Protein AF-A0A8J8T1M3-F1 (afdb_monomer_lite)

InterPro domains:
  IPR029052 Metallo-dependent phosphatase-like [SSF56300] (9-110)
  IPR038607 PhoD-like superfamily [G3DSA:3.60.21.70] (4-211)

Organism: Halteria grandinella (NCBI:txid5974)

Foldseek 3Di:
DQFDQDPVVREGQDPVNLVVVLVVCVVPLPPLAAEAEDAAAEQFDFPPDPRYDAPVHSQSVQVSQVVSLDFHYEYEYEPQQWWFKWWAPQCLRHLLFIYIYTYDYNAPHFPCVVDPPSQVVVLLRGFPNTGDDRIGRANWDKDWDWDQDPVRKIKTWIFIAHPVRHTPDIDIDIRVRRGGDPVSNNPCNVVSSCCRNPCSVVSSVVSLVCCVVVPPDVVNVVCVVVVVVCVPVVVVVVVVVVVVVVVVVVVVVD

pLDDT: mean 84.47, std 12.05, range [47.5, 98.69]

Structure (mmCIF, N/CA/C/O backbone):
data_AF-A0A8J8T1M3-F1
#
_entry.id   AF-A0A8J8T1M3-F1
#
loop_
_atom_site.group_PDB
_atom_site.id
_atom_site.type_symbol
_atom_site.label_atom_id
_atom_site.label_alt_id
_atom_site.label_comp_id
_atom_site.label_asym_id
_atom_site.label_entity_id
_atom_site.label_seq_id
_atom_site.pdbx_PDB_ins_code
_atom_site.Cartn_x
_atom_site.Cartn_y
_atom_site.Cartn_z
_atom_site.occupancy
_atom_site.B_iso_or_equiv
_atom_site.auth_seq_id
_atom_site.auth_comp_id
_atom_site.auth_asym_id
_atom_site.auth_atom_id
_atom_site.pdbx_PDB_model_num
ATOM 1 N N . MET A 1 1 ? -9.460 -6.567 -4.177 1.00 68.75 1 MET A N 1
ATOM 2 C CA . MET A 1 1 ? -10.222 -5.715 -5.104 1.00 68.75 1 MET A CA 1
ATOM 3 C C . MET A 1 1 ? -9.855 -6.173 -6.495 1.00 68.75 1 MET A C 1
ATOM 5 O O . MET A 1 1 ? -8.706 -6.023 -6.890 1.00 68.75 1 MET A O 1
ATOM 9 N N . ARG A 1 2 ? -10.784 -6.865 -7.164 1.00 58.72 2 ARG A N 1
ATOM 10 C CA . ARG A 1 2 ? -10.604 -7.320 -8.544 1.00 58.72 2 ARG A CA 1
ATOM 11 C C . ARG A 1 2 ? -11.225 -6.269 -9.446 1.00 58.72 2 ARG A C 1
ATOM 13 O O . ARG A 1 2 ? -12.380 -5.905 -9.272 1.00 58.72 2 ARG A O 1
ATOM 20 N N . PHE A 1 3 ? -10.393 -5.743 -10.310 1.00 63.41 3 PHE A N 1
ATOM 21 C CA . PHE A 1 3 ? -10.578 -4.499 -11.022 1.00 63.41 3 PHE A CA 1
ATOM 22 C C . PHE A 1 3 ? -11.470 -4.665 -12.249 1.00 63.41 3 PHE A C 1
ATOM 24 O O . PHE A 1 3 ? -11.158 -5.485 -13.113 1.00 63.41 3 PHE A O 1
ATOM 31 N N . ASN A 1 4 ? -12.540 -3.883 -12.351 1.00 69.88 4 ASN A N 1
ATOM 32 C CA . ASN A 1 4 ? -13.190 -3.652 -13.634 1.00 69.88 4 ASN A CA 1
ATOM 33 C C . ASN A 1 4 ? -12.580 -2.380 -14.227 1.00 69.88 4 ASN A C 1
ATOM 35 O O . ASN A 1 4 ? -12.738 -1.299 -13.659 1.00 69.88 4 ASN A O 1
ATOM 39 N N . PHE A 1 5 ? -11.808 -2.521 -15.308 1.00 76.38 5 PHE A N 1
ATOM 40 C CA . PHE A 1 5 ? -11.199 -1.363 -15.948 1.00 76.38 5 PHE A CA 1
ATOM 41 C C . PHE A 1 5 ? -12.210 -0.686 -16.851 1.00 76.38 5 PHE A C 1
ATOM 43 O O . PHE A 1 5 ? -12.502 -1.187 -17.940 1.00 76.38 5 PHE A O 1
ATOM 50 N N . ASP A 1 6 ? -12.677 0.485 -16.455 1.00 77.50 6 ASP A N 1
ATOM 51 C CA . ASP A 1 6 ? -13.364 1.342 -17.403 1.00 77.50 6 ASP A CA 1
ATOM 52 C C . ASP A 1 6 ? -12.315 2.080 -18.237 1.00 77.50 6 ASP A C 1
ATOM 54 O O . ASP A 1 6 ? -11.575 2.922 -17.725 1.00 77.50 6 ASP A O 1
ATOM 58 N N . ARG A 1 7 ? -12.244 1.762 -19.530 1.00 76.19 7 ARG A N 1
ATOM 59 C CA . ARG A 1 7 ? -11.303 2.395 -20.462 1.00 76.19 7 ARG A CA 1
ATOM 60 C C . ARG A 1 7 ? -11.660 3.846 -20.770 1.00 76.19 7 ARG A C 1
ATOM 62 O O . ARG A 1 7 ? -10.750 4.625 -21.041 1.00 76.19 7 ARG A O 1
ATOM 69 N N . GLU A 1 8 ? -12.940 4.208 -20.732 1.00 78.50 8 GLU A N 1
ATOM 70 C CA . GLU A 1 8 ? -13.407 5.557 -21.063 1.00 78.50 8 GLU A CA 1
ATOM 71 C C . GLU A 1 8 ? -13.092 6.516 -19.924 1.00 78.50 8 GLU A C 1
ATOM 73 O O . GLU A 1 8 ? -12.465 7.559 -20.118 1.00 78.50 8 GLU A O 1
ATOM 78 N N . THR A 1 9 ? -13.458 6.131 -18.702 1.00 73.69 9 THR A N 1
ATOM 79 C CA . THR A 1 9 ? -13.191 6.961 -17.527 1.00 73.69 9 THR A CA 1
ATOM 80 C C . THR A 1 9 ? -11.814 6.702 -16.929 1.00 73.69 9 THR A C 1
ATOM 82 O O . THR A 1 9 ? -11.391 7.461 -16.054 1.00 73.69 9 THR A O 1
ATOM 85 N N . ASN A 1 10 ? -11.081 5.671 -17.379 1.00 72.50 10 ASN A N 1
ATOM 86 C CA . ASN A 1 10 ? -9.821 5.176 -16.805 1.00 72.50 10 ASN A CA 1
ATOM 87 C C . ASN A 1 10 ? -9.968 4.918 -15.285 1.00 72.50 10 ASN A C 1
ATOM 89 O O . ASN A 1 10 ? -9.052 5.209 -14.501 1.00 72.50 10 ASN A O 1
ATOM 93 N N . THR A 1 11 ? -11.165 4.496 -14.850 1.00 77.69 11 THR A N 1
ATOM 94 C CA . THR A 1 11 ? -11.454 4.158 -13.451 1.00 77.69 11 THR A CA 1
ATOM 95 C C . THR A 1 11 ? -11.148 2.696 -13.171 1.00 77.69 11 THR A C 1
ATOM 97 O O . THR A 1 11 ? -11.254 1.820 -14.025 1.00 77.69 11 THR A O 1
ATOM 100 N N . ARG A 1 12 ? -10.704 2.478 -11.943 1.00 78.50 12 ARG A N 1
ATOM 101 C CA . ARG A 1 12 ? -10.201 1.221 -11.386 1.00 78.50 12 ARG A CA 1
ATOM 102 C C . ARG A 1 12 ? -11.108 0.691 -10.275 1.00 78.50 12 ARG A C 1
ATOM 104 O O . ARG A 1 12 ? -11.017 -0.472 -9.900 1.00 78.50 12 ARG A O 1
ATOM 111 N N . LEU A 1 13 ? -11.930 1.590 -9.735 1.00 84.56 13 LEU A N 1
ATOM 112 C CA . LEU A 1 13 ? -12.977 1.359 -8.755 1.00 84.56 13 LEU A CA 1
ATOM 113 C C . LEU A 1 13 ? -14.232 2.021 -9.327 1.00 84.56 13 LEU A C 1
ATOM 115 O O . LEU A 1 13 ? -14.397 3.238 -9.222 1.00 84.56 13 LEU A O 1
ATOM 119 N N . ASP A 1 14 ? -15.062 1.243 -10.014 1.00 85.62 14 ASP A N 1
ATOM 120 C CA . ASP A 1 14 ? -16.348 1.731 -10.508 1.00 85.62 14 ASP A CA 1
ATOM 121 C C . ASP A 1 14 ? -17.350 1.937 -9.356 1.00 85.62 14 ASP A C 1
ATOM 123 O O . ASP A 1 14 ? -17.084 1.622 -8.189 1.00 85.62 14 ASP A O 1
ATOM 127 N N . ALA A 1 15 ? -18.502 2.531 -9.673 1.00 88.19 15 ALA A N 1
ATOM 128 C CA . ALA A 1 15 ? -19.515 2.857 -8.674 1.00 88.19 15 ALA A CA 1
ATOM 129 C C . ALA A 1 15 ? -20.048 1.610 -7.945 1.00 88.19 15 ALA A C 1
ATOM 131 O O . ALA A 1 15 ? -20.267 1.659 -6.734 1.00 88.19 15 ALA A O 1
ATOM 132 N N . ASP A 1 16 ? -20.197 0.487 -8.651 1.00 89.50 16 ASP A N 1
ATOM 133 C CA . ASP A 1 16 ? -20.708 -0.761 -8.080 1.00 89.50 16 ASP A CA 1
ATOM 134 C C . ASP A 1 16 ? -19.698 -1.392 -7.120 1.00 89.50 16 ASP A C 1
ATOM 136 O O . ASP A 1 16 ? -20.054 -1.798 -6.007 1.00 89.50 16 ASP A O 1
ATOM 140 N N . GLN A 1 17 ? -18.419 -1.418 -7.499 1.00 89.06 17 GLN A N 1
ATOM 141 C CA . GLN A 1 17 ? -17.343 -1.894 -6.642 1.00 89.06 17 GLN A CA 1
ATOM 142 C C . GLN A 1 17 ? -17.167 -1.002 -5.412 1.00 89.06 17 GLN A C 1
ATOM 144 O O . GLN A 1 17 ? -16.964 -1.525 -4.312 1.00 89.06 17 GLN A O 1
ATOM 149 N N . LEU A 1 18 ? -17.281 0.320 -5.563 1.00 90.88 18 LEU A N 1
ATOM 150 C CA . LEU A 1 18 ? -17.255 1.251 -4.433 1.00 90.88 18 LEU A CA 1
ATOM 151 C C . LEU A 1 18 ? -18.435 1.024 -3.490 1.00 90.88 18 LEU A C 1
ATOM 153 O O . LEU A 1 18 ? -18.227 0.919 -2.282 1.00 90.88 18 LEU A O 1
ATOM 157 N N . ALA A 1 19 ? -19.650 0.879 -4.017 1.00 93.19 19 ALA A N 1
ATOM 158 C CA . ALA A 1 19 ? -20.841 0.621 -3.212 1.00 93.19 19 ALA A CA 1
ATOM 159 C C . ALA A 1 19 ? -20.768 -0.737 -2.493 1.00 93.19 19 ALA A C 1
ATOM 161 O O . ALA A 1 19 ? -21.202 -0.872 -1.345 1.00 93.19 19 ALA A O 1
ATOM 162 N N . TRP A 1 20 ? -20.206 -1.760 -3.140 1.00 93.81 20 TRP A N 1
ATOM 163 C CA . TRP A 1 20 ? -19.928 -3.046 -2.504 1.00 93.81 20 TRP A CA 1
ATOM 164 C C . TRP A 1 20 ? -18.900 -2.901 -1.377 1.00 93.81 20 TRP A C 1
ATOM 166 O O . TRP A 1 20 ? -19.156 -3.356 -0.260 1.00 93.81 20 TRP A O 1
ATOM 176 N N . LEU A 1 21 ? -17.774 -2.231 -1.638 1.00 93.44 21 LEU A N 1
ATOM 177 C CA . LEU A 1 21 ? -16.715 -2.030 -0.651 1.00 93.44 21 LEU A CA 1
ATOM 178 C C . LEU A 1 21 ? -17.232 -1.245 0.559 1.00 93.44 21 LEU A C 1
ATOM 180 O O . LEU A 1 21 ? -16.974 -1.626 1.698 1.00 93.44 21 LEU A O 1
ATOM 184 N N . GLU A 1 22 ? -18.027 -0.205 0.324 1.00 95.56 22 GLU A N 1
ATOM 185 C CA . GLU A 1 22 ? -18.688 0.581 1.363 1.00 95.56 22 GLU A CA 1
ATOM 186 C C . GLU A 1 22 ? -19.556 -0.298 2.270 1.00 95.56 22 GLU A C 1
ATOM 188 O O . GLU A 1 22 ? -19.409 -0.266 3.494 1.00 95.56 22 GLU A O 1
ATOM 193 N N . LYS A 1 23 ? -20.396 -1.166 1.692 1.00 96.06 23 LYS A N 1
ATOM 194 C CA . LYS A 1 23 ? -21.215 -2.120 2.461 1.00 96.06 23 LYS A CA 1
ATOM 195 C C . LYS A 1 23 ? -20.358 -3.065 3.303 1.00 96.06 23 LYS A C 1
ATOM 197 O O . LYS A 1 23 ? -20.720 -3.342 4.448 1.00 96.06 23 LYS A O 1
ATOM 202 N N . ILE A 1 24 ? -19.236 -3.558 2.773 1.00 94.69 24 ILE A N 1
ATOM 203 C CA . ILE A 1 24 ? -18.304 -4.409 3.528 1.00 94.69 24 ILE A CA 1
ATOM 204 C C . ILE A 1 24 ? -17.676 -3.630 4.688 1.00 94.69 24 ILE A C 1
ATOM 206 O O . ILE A 1 24 ? -17.638 -4.140 5.808 1.00 94.69 24 ILE A O 1
ATOM 210 N N . LEU A 1 25 ? -17.240 -2.389 4.466 1.00 94.19 25 LEU A N 1
ATOM 211 C CA . LEU A 1 25 ? -16.644 -1.556 5.513 1.00 94.19 25 LEU A CA 1
ATOM 212 C C . LEU A 1 25 ? -17.646 -1.214 6.624 1.00 94.19 25 LEU A C 1
ATOM 214 O O . LEU A 1 25 ? -17.260 -1.247 7.795 1.00 94.19 25 LEU A O 1
ATOM 218 N N . ILE A 1 26 ? -18.913 -0.949 6.286 1.00 94.94 26 ILE A N 1
ATOM 219 C CA . ILE A 1 26 ? -19.996 -0.713 7.258 1.00 94.94 26 ILE A CA 1
ATOM 220 C C . ILE A 1 26 ? -20.276 -1.970 8.086 1.00 94.94 26 ILE A C 1
ATOM 222 O O . ILE A 1 26 ? -20.382 -1.895 9.305 1.00 94.94 26 ILE A O 1
ATOM 226 N N . ARG A 1 27 ? -20.385 -3.140 7.446 1.00 95.44 27 ARG A N 1
ATOM 227 C CA . ARG A 1 27 ? -20.669 -4.403 8.153 1.00 95.44 27 ARG A CA 1
ATOM 228 C C . ARG A 1 27 ? -19.546 -4.819 9.103 1.00 95.44 27 ARG A C 1
ATOM 230 O O . ARG A 1 27 ? -19.800 -5.538 10.058 1.00 95.44 27 ARG A O 1
ATOM 237 N N . ASN A 1 28 ? -18.326 -4.354 8.843 1.00 93.56 28 ASN A N 1
ATOM 238 C CA . ASN A 1 28 ? -17.125 -4.691 9.602 1.00 93.56 28 ASN A CA 1
ATOM 239 C C . ASN A 1 28 ? -16.533 -3.451 10.295 1.00 93.56 28 ASN A C 1
ATOM 241 O O . ASN A 1 28 ? -15.318 -3.246 10.298 1.00 93.56 28 ASN A O 1
ATOM 245 N N . THR A 1 29 ? -17.372 -2.564 10.843 1.00 89.50 29 THR A N 1
ATOM 246 C CA . THR A 1 29 ? -16.937 -1.362 11.587 1.00 89.50 29 THR A CA 1
ATOM 247 C C . THR A 1 29 ? -16.033 -1.681 12.771 1.00 89.50 29 THR A C 1
ATOM 249 O O . THR A 1 29 ? -15.123 -0.904 13.037 1.00 89.50 29 THR A O 1
ATOM 252 N N . HIS A 1 30 ? -16.246 -2.822 13.427 1.00 88.38 30 HIS A N 1
ATOM 253 C CA . HIS A 1 30 ? -15.538 -3.233 14.645 1.00 88.38 30 HIS A CA 1
ATOM 254 C C . HIS A 1 30 ? -14.377 -4.209 14.407 1.00 88.38 30 HIS A C 1
ATOM 256 O O . HIS A 1 30 ? -13.873 -4.793 15.361 1.00 88.38 30 HIS A O 1
ATOM 262 N N . ALA A 1 31 ? -13.953 -4.414 13.156 1.00 92.06 31 ALA A N 1
ATOM 263 C CA . ALA A 1 31 ? -12.807 -5.270 12.869 1.00 92.06 31 ALA A CA 1
ATOM 264 C C . ALA A 1 31 ? -11.534 -4.707 13.523 1.00 92.06 31 ALA A C 1
ATOM 266 O O . ALA A 1 31 ? -11.208 -3.534 13.333 1.00 92.06 31 ALA A O 1
ATOM 267 N N . ASN A 1 32 ? -10.796 -5.542 14.263 1.00 92.88 32 ASN A N 1
ATOM 268 C CA . ASN A 1 32 ? -9.552 -5.115 14.905 1.00 92.88 32 ASN A CA 1
ATOM 269 C C . ASN A 1 32 ? -8.457 -4.775 13.882 1.00 92.88 32 ASN A C 1
ATOM 271 O O . ASN A 1 32 ? -7.640 -3.894 14.136 1.00 92.88 32 ASN A O 1
ATOM 275 N N . VAL A 1 33 ? -8.461 -5.441 12.725 1.00 94.50 33 VAL A N 1
ATOM 276 C CA . VAL A 1 33 ? -7.569 -5.195 11.583 1.00 94.50 33 VAL A CA 1
ATOM 277 C C . VAL A 1 33 ? -8.385 -5.310 10.302 1.00 94.50 33 VAL A C 1
ATOM 279 O O . VAL A 1 33 ? -9.263 -6.165 10.192 1.00 94.50 33 VAL A O 1
ATOM 282 N N . THR A 1 34 ? -8.104 -4.453 9.322 1.00 95.50 34 THR A N 1
ATOM 283 C CA . THR A 1 34 ? -8.699 -4.538 7.982 1.00 95.50 34 THR A CA 1
ATOM 284 C C . THR A 1 34 ? -7.601 -4.799 6.957 1.00 95.50 34 THR A C 1
ATOM 286 O O . THR A 1 34 ? -6.787 -3.920 6.679 1.00 95.50 34 THR A O 1
ATOM 289 N N . LEU A 1 35 ? -7.597 -5.997 6.371 1.00 96.56 35 LEU A N 1
ATOM 290 C CA . LEU A 1 35 ? -6.702 -6.345 5.267 1.00 96.56 35 LEU A CA 1
ATOM 291 C C . LEU A 1 35 ? -7.392 -6.060 3.933 1.00 96.56 35 LEU A C 1
ATOM 293 O O . LEU A 1 35 ? -8.475 -6.581 3.660 1.00 96.56 35 LEU A O 1
ATOM 297 N N . ILE A 1 36 ? -6.765 -5.246 3.090 1.00 95.44 36 ILE A N 1
ATOM 298 C CA . ILE A 1 36 ? -7.276 -4.910 1.761 1.00 95.44 36 ILE A CA 1
ATOM 299 C C . ILE A 1 36 ? -6.328 -5.486 0.718 1.00 95.44 36 ILE A C 1
ATOM 301 O O . ILE A 1 36 ? -5.303 -4.893 0.401 1.00 95.44 36 ILE A O 1
ATOM 305 N N . GLY A 1 37 ? -6.693 -6.632 0.147 1.00 95.69 37 GLY A N 1
ATOM 306 C CA . GLY A 1 37 ? -5.997 -7.163 -1.023 1.00 95.69 37 GLY A CA 1
ATOM 307 C C . GLY A 1 37 ? -6.318 -6.346 -2.275 1.00 95.69 37 GLY A C 1
ATOM 308 O O . GLY A 1 37 ? -7.490 -6.088 -2.562 1.00 95.69 37 GLY A O 1
ATOM 309 N N . SER A 1 38 ? -5.308 -5.982 -3.050 1.00 93.00 38 SER A N 1
ATOM 310 C CA . SER A 1 38 ? -5.376 -5.326 -4.356 1.00 93.00 38 SER A CA 1
ATOM 311 C C . SER A 1 38 ? -4.543 -6.133 -5.349 1.00 93.00 38 SER A C 1
ATOM 313 O O . SER A 1 38 ? -3.516 -6.683 -4.973 1.00 93.00 38 SER A O 1
ATOM 315 N N . SER A 1 39 ? -4.976 -6.255 -6.604 1.00 90.56 39 SER A N 1
ATOM 316 C CA . SER A 1 39 ? -4.154 -6.951 -7.604 1.00 90.56 39 SER A CA 1
ATOM 317 C C . SER A 1 39 ? -2.897 -6.153 -7.937 1.00 90.56 39 SER A C 1
ATOM 319 O O . SER A 1 39 ? -1.830 -6.733 -8.020 1.00 90.56 39 SER A O 1
ATOM 321 N N . ILE A 1 40 ? -3.028 -4.830 -8.044 1.00 90.69 40 ILE A N 1
ATOM 322 C CA . ILE A 1 40 ? -1.952 -3.888 -8.371 1.00 90.69 40 ILE A CA 1
ATOM 323 C C . ILE A 1 40 ? -1.633 -2.983 -7.176 1.00 90.69 40 ILE A C 1
ATOM 325 O O . ILE A 1 40 ? -2.411 -2.925 -6.214 1.00 90.69 40 ILE A O 1
ATOM 329 N N . GLN A 1 41 ? -0.535 -2.237 -7.247 1.00 93.12 41 GLN A N 1
ATOM 330 C CA . GLN A 1 41 ? -0.099 -1.375 -6.147 1.00 93.12 41 GLN A CA 1
ATOM 331 C C . GLN A 1 41 ? -1.040 -0.178 -5.924 1.00 93.12 41 GLN A C 1
ATOM 333 O O . GLN A 1 41 ? -1.699 0.284 -6.860 1.00 93.12 41 GLN A O 1
ATOM 338 N N . VAL A 1 42 ? -1.146 0.328 -4.689 1.00 91.81 42 VAL A N 1
ATOM 339 C CA . VAL A 1 42 ? -2.106 1.400 -4.334 1.00 91.81 42 VAL A CA 1
ATOM 340 C C . VAL A 1 42 ? -1.419 2.699 -3.908 1.00 91.81 42 VAL A C 1
ATOM 342 O O . VAL A 1 42 ? -1.811 3.785 -4.340 1.00 91.81 42 VAL A O 1
ATOM 345 N N . ILE A 1 43 ? -0.429 2.607 -3.027 1.00 91.06 43 ILE A N 1
ATOM 346 C CA . ILE A 1 43 ? 0.305 3.727 -2.438 1.00 91.06 43 ILE A CA 1
ATOM 347 C C . ILE A 1 43 ? 1.303 4.353 -3.420 1.00 91.06 43 ILE A C 1
ATOM 349 O O . ILE A 1 43 ? 1.217 5.577 -3.606 1.00 91.06 43 ILE A O 1
ATOM 353 N N . PRO A 1 44 ? 2.251 3.597 -4.016 1.00 88.62 44 PRO A N 1
ATOM 354 C CA . PRO A 1 44 ? 3.354 4.205 -4.748 1.00 88.62 44 PRO A CA 1
ATOM 355 C C . PRO A 1 44 ? 2.877 4.949 -5.997 1.00 88.62 44 PRO A C 1
ATOM 357 O O . PRO A 1 44 ? 2.047 4.465 -6.767 1.00 88.62 44 PRO A O 1
ATOM 360 N N . ASP A 1 45 ? 3.433 6.143 -6.202 1.00 83.00 45 ASP A N 1
ATOM 361 C CA . ASP A 1 45 ? 3.262 6.912 -7.432 1.00 83.00 45 ASP A CA 1
ATOM 362 C C . ASP A 1 45 ? 4.439 6.705 -8.369 1.00 83.00 45 ASP A C 1
ATOM 364 O O . ASP A 1 45 ? 5.535 7.208 -8.111 1.00 83.00 45 ASP A O 1
ATOM 368 N N . TYR A 1 46 ? 4.175 6.056 -9.497 1.00 76.75 46 TYR A N 1
ATOM 369 C CA . TYR A 1 46 ? 5.122 5.945 -10.596 1.00 76.75 46 TYR A CA 1
ATOM 370 C C . TYR A 1 46 ? 4.728 6.865 -11.743 1.00 76.75 46 TYR A C 1
ATOM 372 O O . TYR A 1 46 ? 3.547 7.072 -12.018 1.00 76.75 46 TYR A O 1
ATOM 380 N N . TYR A 1 47 ? 5.728 7.382 -12.452 1.00 63.03 47 TYR A N 1
ATOM 381 C CA . TYR A 1 47 ? 5.500 8.180 -13.656 1.00 63.03 47 TYR A CA 1
ATOM 382 C C . TYR A 1 47 ? 5.217 7.316 -14.902 1.00 63.03 47 TYR A C 1
ATOM 384 O O . TYR A 1 47 ? 4.565 7.788 -15.830 1.00 63.03 47 TYR A O 1
ATOM 392 N N . ARG A 1 48 ? 5.700 6.062 -14.948 1.00 64.44 48 ARG A N 1
ATOM 393 C CA . ARG A 1 48 ? 5.627 5.193 -16.148 1.00 64.44 48 ARG A CA 1
ATOM 394 C C . ARG A 1 48 ? 5.141 3.759 -15.924 1.00 64.44 48 ARG A C 1
ATOM 396 O O . ARG A 1 48 ? 4.938 3.056 -16.905 1.00 64.44 48 ARG A O 1
ATOM 403 N N . VAL A 1 49 ? 4.953 3.336 -14.677 1.00 66.69 49 VAL A N 1
ATOM 404 C CA . VAL A 1 49 ? 4.508 1.972 -14.345 1.00 66.69 49 VAL A CA 1
ATOM 405 C C . VAL A 1 49 ? 2.981 1.961 -14.314 1.00 66.69 49 VAL A C 1
ATOM 407 O O . VAL A 1 49 ? 2.366 2.837 -13.699 1.00 66.69 49 VAL A O 1
ATOM 410 N N . SER A 1 50 ? 2.366 1.027 -15.034 1.00 64.12 50 SER A N 1
ATOM 411 C CA . SER A 1 50 ? 0.915 0.992 -15.256 1.00 64.12 50 SER A CA 1
ATOM 412 C C . SER A 1 50 ? 0.172 0.198 -14.174 1.00 64.12 50 SER A C 1
ATOM 414 O O . SER A 1 50 ? -1.029 0.391 -13.956 1.00 64.12 50 SER A O 1
ATOM 416 N N . GLU A 1 51 ? 0.926 -0.604 -13.429 1.00 84.44 51 GLU A N 1
ATOM 417 C CA . GLU A 1 51 ? 0.550 -1.570 -12.400 1.00 84.44 51 GLU A CA 1
ATOM 418 C C . GLU A 1 51 ? 0.405 -0.893 -11.018 1.00 84.44 51 GLU A C 1
ATOM 420 O O . GLU A 1 51 ? 0.721 -1.451 -9.968 1.00 84.44 51 GLU A O 1
ATOM 425 N N . THR A 1 52 ? -0.097 0.348 -11.010 1.00 87.56 52 THR A N 1
ATOM 426 C CA . THR A 1 52 ? -0.425 1.111 -9.796 1.00 87.56 52 THR A CA 1
ATOM 427 C C . THR A 1 52 ? -1.739 1.885 -9.942 1.00 87.56 52 THR A C 1
ATOM 429 O O . THR A 1 52 ? -2.203 2.213 -11.043 1.00 87.56 52 THR A O 1
ATOM 432 N N . PHE A 1 53 ? -2.372 2.211 -8.818 1.00 87.56 53 PHE A N 1
ATOM 433 C CA . PHE A 1 53 ? -3.544 3.073 -8.781 1.00 87.56 53 PHE A CA 1
ATOM 434 C C . PHE A 1 53 ? -3.168 4.507 -9.156 1.00 87.56 53 PHE A C 1
ATOM 436 O O . PHE A 1 53 ? -2.467 5.211 -8.432 1.00 87.56 53 PHE A O 1
ATOM 443 N N . ALA A 1 54 ? -3.770 5.004 -10.238 1.00 85.19 54 ALA A N 1
ATOM 444 C CA . ALA A 1 54 ? -3.771 6.438 -10.503 1.00 85.19 54 ALA A CA 1
ATOM 445 C C . ALA A 1 54 ? -4.430 7.211 -9.343 1.00 85.19 54 ALA A C 1
ATOM 447 O O . ALA A 1 54 ? -5.382 6.721 -8.725 1.00 85.19 54 ALA A O 1
ATOM 448 N N . TYR A 1 55 ? -3.985 8.452 -9.116 1.00 85.44 55 TYR A N 1
ATOM 449 C CA . TYR A 1 55 ? -4.419 9.314 -8.008 1.00 85.44 55 TYR A CA 1
ATOM 450 C C . TYR A 1 55 ? -5.928 9.325 -7.741 1.00 85.44 55 TYR A C 1
ATOM 452 O O . TYR A 1 55 ? -6.357 9.109 -6.609 1.00 85.44 55 TYR A O 1
ATOM 460 N N . LYS A 1 56 ? -6.740 9.510 -8.785 1.00 86.25 56 LYS A N 1
ATOM 461 C CA . LYS A 1 56 ? -8.204 9.540 -8.659 1.00 86.25 56 LYS A CA 1
ATOM 462 C C . LYS A 1 56 ? -8.780 8.266 -8.026 1.00 86.25 56 LYS A C 1
ATOM 464 O O . LYS A 1 56 ? -9.709 8.352 -7.240 1.00 86.25 56 LYS A O 1
ATOM 469 N N . ASN A 1 57 ? -8.200 7.101 -8.315 1.00 87.56 57 ASN A N 1
ATOM 470 C CA . ASN A 1 57 ? -8.708 5.815 -7.843 1.00 87.56 57 ASN A CA 1
ATOM 471 C C . ASN A 1 57 ? -8.319 5.556 -6.393 1.00 87.56 57 ASN A C 1
ATOM 473 O O . ASN A 1 57 ? -9.161 5.161 -5.591 1.00 87.56 57 ASN A O 1
ATOM 477 N N . LYS A 1 58 ? -7.059 5.828 -6.031 1.00 88.75 58 LYS A N 1
ATOM 478 C CA . LYS A 1 58 ? -6.640 5.720 -4.629 1.00 88.75 58 LYS A CA 1
ATOM 479 C C . LYS A 1 58 ? -7.380 6.715 -3.748 1.00 88.75 58 LYS A C 1
ATOM 481 O O . LYS A 1 58 ? -7.784 6.350 -2.654 1.00 88.75 58 LYS A O 1
ATOM 486 N N . ARG A 1 59 ? -7.662 7.920 -4.256 1.00 89.25 59 ARG A N 1
ATOM 487 C CA . ARG A 1 59 ? -8.483 8.905 -3.550 1.00 89.25 59 ARG A CA 1
ATOM 488 C C . ARG A 1 59 ? -9.877 8.370 -3.216 1.00 89.25 59 ARG A C 1
ATOM 490 O O . ARG A 1 59 ? -10.289 8.523 -2.079 1.00 89.25 59 ARG A O 1
ATOM 497 N N . LEU A 1 60 ? -10.558 7.683 -4.138 1.00 91.19 60 LEU A N 1
ATOM 498 C CA . LEU A 1 60 ? -11.870 7.077 -3.854 1.00 91.19 60 LEU A CA 1
ATOM 499 C C . LEU A 1 60 ? -11.804 6.057 -2.707 1.00 91.19 60 LEU A C 1
ATOM 501 O O . LEU A 1 60 ? -12.625 6.100 -1.792 1.00 91.19 60 LEU A O 1
ATOM 505 N N . LEU A 1 61 ? -10.804 5.169 -2.726 1.00 92.19 61 LEU A N 1
ATOM 506 C CA . LEU A 1 61 ? -10.576 4.211 -1.640 1.00 92.19 61 LEU A CA 1
ATOM 507 C C . LEU A 1 61 ? -10.304 4.930 -0.314 1.00 92.19 61 LEU A C 1
ATOM 509 O O . LEU A 1 61 ? -10.881 4.600 0.717 1.00 92.19 61 LEU A O 1
ATOM 513 N N . PHE A 1 62 ? -9.421 5.917 -0.340 1.00 92.00 62 PHE A N 1
ATOM 514 C CA . PHE A 1 62 ? -8.973 6.650 0.835 1.00 92.00 62 PHE A CA 1
ATOM 515 C C . PHE A 1 62 ? -10.077 7.502 1.454 1.00 92.00 62 PHE A C 1
ATOM 517 O O . PHE A 1 62 ? -10.256 7.470 2.669 1.00 92.00 62 PHE A O 1
ATOM 524 N N . ASP A 1 63 ? -10.869 8.188 0.634 1.00 92.56 63 ASP A N 1
ATOM 525 C CA . ASP A 1 63 ? -12.040 8.945 1.071 1.00 92.56 63 ASP A CA 1
ATOM 526 C C . ASP A 1 63 ? -13.061 8.017 1.740 1.00 92.56 63 ASP A C 1
ATOM 528 O O . ASP A 1 63 ? -13.631 8.370 2.773 1.00 92.56 63 ASP A O 1
ATOM 532 N N . LEU A 1 64 ? -13.230 6.793 1.231 1.00 93.94 64 LEU A N 1
ATOM 533 C CA . LEU A 1 64 ? -14.089 5.790 1.851 1.00 93.94 64 LEU A CA 1
ATOM 534 C C . LEU A 1 64 ? -13.545 5.322 3.213 1.00 93.94 64 LEU A C 1
ATOM 536 O O . LEU A 1 64 ? -14.289 5.272 4.194 1.00 93.94 64 LEU A O 1
ATOM 540 N N . LEU A 1 65 ? -12.243 5.035 3.314 1.00 94.12 65 LEU A N 1
ATOM 541 C CA . LEU A 1 65 ? -11.600 4.688 4.589 1.00 94.12 65 LEU A CA 1
ATOM 542 C C . LEU A 1 65 ? -11.708 5.828 5.614 1.00 94.12 65 LEU A C 1
ATOM 544 O O . LEU A 1 65 ? -11.980 5.572 6.790 1.00 94.12 65 LEU A O 1
ATOM 548 N N . ASN A 1 66 ? -11.561 7.077 5.166 1.00 93.31 66 ASN A N 1
ATOM 549 C CA . ASN A 1 66 ? -11.709 8.280 5.985 1.00 93.31 66 ASN A CA 1
ATOM 550 C C . ASN A 1 66 ? -13.155 8.470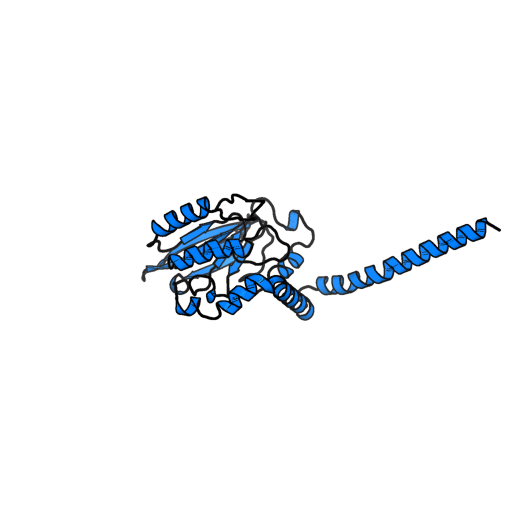 6.456 1.00 93.31 66 ASN A C 1
ATOM 552 O O . ASN A 1 66 ? -13.385 8.704 7.643 1.00 93.31 66 ASN A O 1
ATOM 556 N N . LYS A 1 67 ? -14.134 8.314 5.556 1.00 94.06 67 LYS A N 1
ATOM 557 C CA . LYS A 1 67 ? -15.573 8.417 5.852 1.00 94.06 67 LYS A CA 1
ATOM 558 C C . LYS A 1 67 ? -15.987 7.473 6.979 1.00 94.06 67 LYS A C 1
ATOM 560 O O . LYS A 1 67 ? -16.744 7.866 7.862 1.00 94.06 67 LYS A O 1
ATOM 565 N N . TYR A 1 68 ? -15.452 6.254 6.971 1.00 93.81 68 TYR A N 1
ATOM 566 C CA . TYR A 1 68 ? -15.729 5.234 7.986 1.00 93.81 68 TYR A CA 1
ATOM 567 C C . TYR A 1 68 ? -14.683 5.163 9.100 1.00 93.81 68 TYR A C 1
ATOM 569 O O . TYR A 1 68 ? -14.683 4.197 9.863 1.00 93.81 68 TYR A O 1
ATOM 577 N N . LYS A 1 69 ? -13.809 6.175 9.200 1.00 93.88 69 LYS A N 1
ATOM 578 C CA . LYS A 1 69 ? -12.797 6.340 10.252 1.00 93.88 69 LYS A CA 1
ATOM 579 C C . LYS A 1 69 ? -11.991 5.064 10.525 1.00 93.88 69 LYS A C 1
ATOM 581 O O . LYS A 1 69 ? -11.785 4.676 11.673 1.00 93.88 69 LYS A O 1
ATOM 586 N N . LYS A 1 70 ? -11.574 4.369 9.464 1.00 93.75 70 LYS A N 1
ATOM 587 C CA . LYS A 1 70 ? -10.931 3.055 9.577 1.00 93.75 70 LYS A CA 1
ATOM 588 C C . LYS A 1 70 ? -9.518 3.161 10.154 1.00 93.75 70 LYS A C 1
ATOM 590 O O . LYS A 1 70 ? -8.630 3.751 9.538 1.00 93.75 70 LYS A O 1
ATOM 595 N N . SER A 1 71 ? -9.312 2.533 11.309 1.00 93.62 71 SER A N 1
ATOM 596 C CA . SER A 1 71 ? -7.995 2.231 11.883 1.00 93.62 71 SER A CA 1
ATOM 597 C C . SER A 1 71 ? -7.455 0.900 11.348 1.00 93.62 71 SER A C 1
ATOM 599 O O . SER A 1 71 ? -8.213 0.084 10.822 1.00 93.62 71 SER A O 1
ATOM 601 N N . ASN A 1 72 ? -6.161 0.651 11.552 1.00 94.12 72 ASN A N 1
ATOM 602 C CA . ASN A 1 72 ? -5.529 -0.666 11.396 1.00 94.12 72 ASN A CA 1
ATOM 603 C C . ASN A 1 72 ? -5.698 -1.273 9.996 1.00 94.12 72 ASN A C 1
ATOM 605 O O . ASN A 1 72 ? -5.936 -2.473 9.846 1.00 94.12 72 ASN A O 1
ATOM 609 N N . VAL A 1 73 ? -5.611 -0.429 8.966 1.00 95.25 73 VAL A N 1
ATOM 610 C CA . VAL A 1 73 ? -5.690 -0.866 7.572 1.00 95.25 73 VAL A CA 1
ATOM 611 C C . VAL A 1 73 ? -4.300 -1.253 7.071 1.00 95.25 73 VAL A C 1
ATOM 613 O O . VAL A 1 73 ? -3.373 -0.446 7.142 1.00 95.25 73 VAL A O 1
ATOM 616 N N . LEU A 1 74 ? -4.178 -2.459 6.517 1.00 96.38 74 LEU A N 1
ATOM 617 C CA . LEU A 1 74 ? -3.009 -2.919 5.768 1.00 96.38 74 LEU A CA 1
ATOM 618 C C . LEU A 1 74 ? -3.436 -3.262 4.339 1.00 96.38 74 LEU A C 1
ATOM 620 O O . LEU A 1 74 ? -4.382 -4.025 4.132 1.00 96.38 74 LEU A O 1
ATOM 624 N N . ILE A 1 75 ? -2.737 -2.706 3.354 1.00 96.75 75 ILE A N 1
ATOM 625 C CA . ILE A 1 75 ? -2.938 -3.050 1.945 1.00 96.75 75 ILE A CA 1
ATOM 626 C C . ILE A 1 75 ? -1.984 -4.186 1.575 1.00 96.75 75 ILE A C 1
ATOM 628 O O . ILE A 1 75 ? -0.814 -4.157 1.944 1.00 96.75 75 ILE A O 1
ATOM 632 N N . LEU A 1 76 ? -2.478 -5.174 0.836 1.00 97.94 76 LEU A N 1
ATOM 633 C CA . LEU A 1 76 ? -1.674 -6.239 0.236 1.00 97.94 76 LEU A CA 1
ATOM 634 C 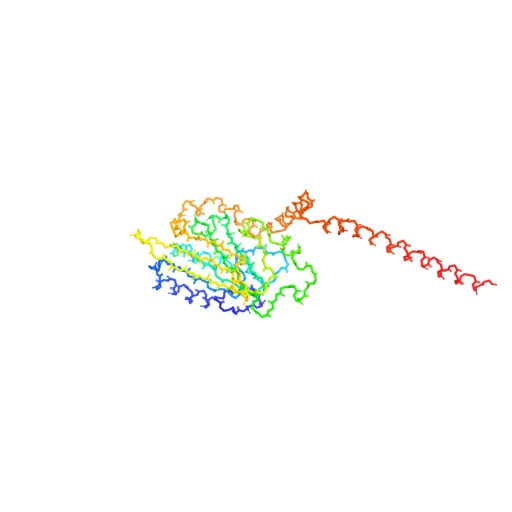C . LEU A 1 76 ? -1.759 -6.099 -1.283 1.00 97.94 76 LEU A C 1
ATOM 636 O O . LEU A 1 76 ? -2.864 -5.921 -1.799 1.00 97.94 76 LEU A O 1
ATOM 640 N N . SER A 1 77 ? -0.639 -6.165 -1.998 1.00 96.06 77 SER A N 1
ATOM 641 C CA . SER A 1 77 ? -0.621 -5.978 -3.457 1.00 96.06 77 SER A CA 1
ATOM 642 C C . SER A 1 77 ? 0.359 -6.889 -4.198 1.00 96.06 77 SER A C 1
ATOM 644 O O . SER A 1 77 ? 1.218 -7.527 -3.586 1.00 96.06 77 SER A O 1
ATOM 646 N N . GLY A 1 78 ? 0.215 -6.955 -5.526 1.00 93.69 78 GLY A N 1
ATOM 647 C CA . GLY A 1 78 ? 1.076 -7.735 -6.413 1.00 93.69 78 GLY A CA 1
ATOM 648 C C . GLY A 1 78 ? 1.185 -7.130 -7.819 1.00 93.69 78 GLY A C 1
ATOM 649 O O . GLY A 1 78 ? 1.264 -5.910 -7.945 1.00 93.69 78 GLY A O 1
ATOM 650 N N . ASP A 1 79 ? 1.211 -7.990 -8.846 1.00 92.25 79 ASP A N 1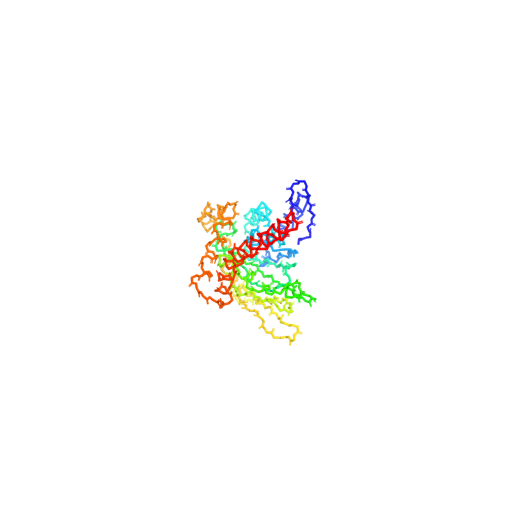
ATOM 651 C CA . ASP A 1 79 ? 1.287 -7.685 -10.297 1.00 92.25 79 ASP A CA 1
ATOM 652 C C . ASP A 1 79 ? 2.639 -7.150 -10.800 1.00 92.25 79 ASP A C 1
ATOM 654 O O . ASP A 1 79 ? 2.896 -7.107 -11.996 1.00 92.25 79 ASP A O 1
ATOM 658 N N . VAL A 1 80 ? 3.538 -6.791 -9.887 1.00 91.50 80 VAL A N 1
ATOM 659 C CA . VAL A 1 80 ? 4.796 -6.099 -10.214 1.00 91.50 80 VAL A CA 1
ATOM 660 C C . VAL A 1 80 ? 6.043 -6.981 -10.169 1.00 91.50 80 VAL A C 1
ATOM 662 O O . VAL A 1 80 ? 7.150 -6.516 -10.410 1.00 91.50 80 VAL A O 1
ATOM 665 N N . HIS A 1 81 ? 5.884 -8.270 -9.870 1.00 94.19 81 HIS A N 1
ATOM 666 C CA . HIS A 1 81 ? 6.961 -9.269 -9.954 1.00 94.19 81 HIS A CA 1
ATOM 667 C C . HIS A 1 81 ? 8.187 -8.996 -9.051 1.00 94.19 81 HIS A C 1
ATOM 669 O O . HIS A 1 81 ? 9.309 -9.420 -9.337 1.00 94.19 81 HIS A O 1
ATOM 675 N N . TYR A 1 82 ? 7.981 -8.302 -7.930 1.00 93.81 82 TYR A N 1
ATOM 676 C CA . TYR A 1 82 ? 8.967 -8.093 -6.867 1.00 93.81 82 TYR A CA 1
ATOM 677 C C . TYR A 1 82 ? 8.282 -8.004 -5.497 1.00 93.81 82 TYR A C 1
ATOM 679 O O . TYR A 1 82 ? 7.051 -8.021 -5.407 1.00 93.81 82 TYR A O 1
ATOM 687 N N . ALA A 1 83 ? 9.077 -7.939 -4.428 1.00 96.12 83 ALA A N 1
ATOM 688 C CA . ALA A 1 83 ? 8.604 -7.637 -3.079 1.00 96.12 83 ALA A CA 1
ATOM 689 C C . ALA A 1 83 ? 9.154 -6.299 -2.578 1.00 96.12 83 ALA A C 1
ATOM 691 O O . ALA A 1 83 ? 10.328 -5.983 -2.797 1.00 96.12 83 ALA A O 1
ATOM 692 N N . GLN A 1 84 ? 8.309 -5.524 -1.896 1.00 96.38 84 GLN A N 1
ATOM 693 C CA . GLN A 1 84 ? 8.697 -4.273 -1.243 1.00 96.38 84 GLN A CA 1
ATOM 694 C C . GLN A 1 84 ? 7.645 -3.836 -0.210 1.00 96.38 84 GLN A C 1
ATOM 696 O O . GLN A 1 84 ? 6.448 -4.095 -0.372 1.00 96.38 84 GLN A O 1
ATOM 701 N N . PHE A 1 85 ? 8.087 -3.137 0.838 1.00 97.38 85 PHE A N 1
ATOM 702 C CA . PHE A 1 85 ? 7.196 -2.423 1.749 1.00 97.38 85 PHE A CA 1
ATOM 703 C C . PHE A 1 85 ? 7.036 -0.966 1.328 1.00 97.38 85 PHE A C 1
ATOM 705 O O . PHE A 1 85 ? 8.021 -0.241 1.140 1.00 97.38 85 PHE A O 1
ATOM 712 N N . TYR A 1 86 ? 5.784 -0.524 1.261 1.00 95.00 86 TYR A N 1
ATOM 713 C CA . TYR A 1 86 ? 5.426 0.859 0.994 1.00 95.00 86 TYR A CA 1
ATOM 714 C C . TYR A 1 86 ? 4.685 1.467 2.172 1.00 95.00 86 TYR A C 1
ATOM 716 O O . TYR A 1 86 ? 3.969 0.798 2.921 1.00 95.00 86 TYR A O 1
ATOM 724 N N . SER A 1 87 ? 4.817 2.779 2.302 1.00 92.12 87 SER A N 1
ATOM 725 C CA . SER A 1 87 ? 3.958 3.562 3.163 1.00 92.12 87 SER A CA 1
ATOM 726 C C . SER A 1 87 ? 3.670 4.929 2.572 1.00 92.12 87 SER A C 1
ATOM 728 O O . SER A 1 87 ? 4.448 5.483 1.797 1.00 92.12 87 SER A O 1
ATOM 730 N N . SER A 1 88 ? 2.550 5.514 2.979 1.00 83.06 88 SER A N 1
ATOM 731 C CA . SER A 1 88 ? 2.344 6.942 2.785 1.00 83.06 88 SER A CA 1
ATOM 732 C C . SER A 1 88 ? 2.836 7.695 4.017 1.00 83.06 88 SER A C 1
ATOM 734 O O . SER A 1 88 ? 2.206 7.666 5.078 1.00 83.06 88 SER A O 1
ATOM 736 N N . LYS A 1 89 ? 3.937 8.446 3.869 1.00 75.75 89 LYS A N 1
ATOM 737 C CA . LYS A 1 89 ? 4.388 9.431 4.878 1.00 75.75 89 LYS A CA 1
ATOM 738 C C . LYS A 1 89 ? 3.398 10.595 5.030 1.00 75.75 89 LYS A C 1
ATOM 740 O O . LYS A 1 89 ? 3.463 11.374 5.982 1.00 75.75 89 LYS A O 1
ATOM 745 N N . CYS A 1 90 ? 2.443 10.680 4.112 1.00 80.00 90 CYS A N 1
ATOM 746 C CA . CYS A 1 90 ? 1.377 11.654 4.062 1.00 80.00 90 CYS A CA 1
ATOM 747 C C . CYS A 1 90 ? 0.173 11.246 4.925 1.00 80.00 90 CYS A C 1
ATOM 749 O O . CYS A 1 90 ? -0.865 10.821 4.420 1.00 80.00 90 CYS A O 1
ATOM 751 N N . LYS A 1 91 ? 0.293 11.439 6.247 1.00 82.31 91 LYS A N 1
ATOM 752 C CA . LYS A 1 91 ? -0.790 11.174 7.219 1.00 82.31 91 LYS A CA 1
ATOM 753 C C . LYS A 1 91 ? -2.088 11.926 6.899 1.00 82.31 91 LYS A C 1
ATOM 755 O O . LYS A 1 91 ? -3.170 11.397 7.128 1.00 82.31 91 LYS A O 1
ATOM 760 N N . GLY A 1 92 ? -1.972 13.113 6.298 1.00 77.88 92 GLY A N 1
ATOM 761 C CA . GLY A 1 92 ? -3.098 13.942 5.858 1.00 77.88 92 GLY A CA 1
ATOM 762 C C . GLY A 1 92 ? -3.924 13.367 4.703 1.00 77.88 92 GLY A C 1
ATOM 763 O O . GLY A 1 92 ? -4.774 14.064 4.158 1.00 77.88 92 GLY A O 1
ATOM 764 N N . PHE A 1 93 ? -3.640 12.135 4.277 1.00 72.69 93 PHE A N 1
ATOM 765 C CA . PHE A 1 93 ? -4.284 11.500 3.135 1.00 72.69 93 PHE A CA 1
ATOM 766 C C . PHE A 1 93 ? -5.218 10.354 3.551 1.00 72.69 93 PHE A C 1
ATOM 768 O O . PHE A 1 93 ? -6.366 10.315 3.108 1.00 72.69 93 PHE A O 1
ATOM 775 N N . VAL A 1 94 ? -4.779 9.468 4.457 1.00 81.31 94 VAL A N 1
ATOM 776 C CA . VAL A 1 94 ? -5.597 8.349 4.965 1.00 81.31 94 VAL A CA 1
ATOM 777 C C . VAL A 1 94 ? -5.502 8.245 6.473 1.00 81.31 94 VAL A C 1
ATOM 779 O O . VAL A 1 94 ? -4.425 8.054 7.031 1.00 81.31 94 VAL A O 1
ATOM 782 N N . GLY A 1 95 ? -6.650 8.352 7.131 1.00 82.38 95 GLY A N 1
ATOM 783 C CA . GLY A 1 95 ? -6.850 8.054 8.539 1.00 82.38 95 GLY A CA 1
ATOM 784 C C . GLY A 1 95 ? -6.045 8.898 9.525 1.00 82.38 95 GLY A C 1
ATOM 785 O O . GLY A 1 95 ? -6.203 8.703 10.720 1.00 82.38 95 GLY A O 1
ATOM 786 N N . GLY A 1 96 ? -5.187 9.823 9.088 1.00 89.31 96 GLY A N 1
ATOM 787 C CA . GLY A 1 96 ? -4.286 10.556 9.976 1.00 89.31 96 GLY A CA 1
ATOM 788 C C . GLY A 1 96 ? -3.109 9.739 10.513 1.00 89.31 96 GLY A C 1
ATOM 789 O O . GLY A 1 96 ? -2.436 10.190 11.443 1.00 89.31 96 GLY A O 1
ATOM 790 N N . TYR A 1 97 ? -2.835 8.565 9.941 1.00 91.19 97 TYR A N 1
ATOM 791 C CA . TYR A 1 97 ? -1.729 7.685 10.325 1.00 91.19 97 TYR A CA 1
ATOM 792 C C . TYR A 1 97 ? -0.922 7.228 9.104 1.00 91.19 97 TYR A C 1
ATOM 794 O O . TYR A 1 97 ? -1.246 7.537 7.960 1.00 91.19 97 TYR A O 1
ATOM 802 N N . LYS A 1 98 ? 0.195 6.541 9.359 1.00 91.25 98 LYS A N 1
ATOM 803 C CA . LYS A 1 98 ? 1.047 5.974 8.309 1.00 91.25 98 LYS A CA 1
ATOM 804 C C . LYS A 1 98 ? 0.363 4.724 7.751 1.00 91.25 98 LYS A C 1
ATOM 806 O O . LYS A 1 98 ? 0.367 3.689 8.413 1.00 91.25 98 LYS A O 1
ATOM 811 N N . LEU A 1 99 ? -0.248 4.834 6.574 1.00 92.94 99 LEU A N 1
ATOM 812 C CA . LEU A 1 99 ? -0.844 3.694 5.877 1.00 92.94 99 LEU A CA 1
ATOM 813 C C . LEU A 1 99 ? 0.261 2.841 5.253 1.00 92.94 99 LEU A C 1
ATOM 815 O O . LEU A 1 99 ? 1.133 3.395 4.583 1.00 92.94 99 LEU A O 1
ATOM 819 N N . TRP A 1 100 ? 0.198 1.528 5.460 1.00 95.50 100 TRP A N 1
ATOM 820 C CA . TRP A 1 100 ? 1.164 0.569 4.931 1.00 95.50 100 TRP A CA 1
ATOM 821 C C . TRP A 1 100 ? 0.576 -0.264 3.798 1.00 95.50 100 TRP A C 1
ATOM 823 O O . TRP A 1 100 ? -0.607 -0.615 3.802 1.00 95.50 100 TRP A O 1
ATOM 833 N N . GLU A 1 101 ? 1.447 -0.614 2.863 1.00 96.62 101 GLU A N 1
ATOM 834 C CA . GLU A 1 101 ? 1.192 -1.580 1.809 1.00 96.62 101 GLU A CA 1
ATOM 835 C C . GLU A 1 101 ? 2.339 -2.590 1.754 1.00 96.62 101 GLU A C 1
ATOM 837 O O . GLU A 1 101 ? 3.516 -2.222 1.719 1.00 96.62 101 GLU A O 1
ATOM 842 N N . PHE A 1 102 ? 1.983 -3.870 1.749 1.00 98.19 102 PHE A N 1
ATOM 843 C CA . PHE A 1 102 ? 2.902 -4.976 1.555 1.00 98.19 102 PHE A CA 1
ATOM 844 C C . PHE A 1 102 ? 2.706 -5.561 0.157 1.00 98.19 102 PHE A C 1
ATOM 846 O O . PHE A 1 102 ? 1.692 -6.201 -0.126 1.00 98.19 102 PHE A O 1
ATOM 853 N N . THR A 1 103 ? 3.690 -5.337 -0.715 1.00 97.25 103 THR A N 1
ATOM 854 C CA . THR A 1 103 ? 3.723 -5.920 -2.055 1.00 97.25 103 THR A CA 1
ATOM 855 C C . THR A 1 103 ? 4.576 -7.185 -2.060 1.00 97.25 103 THR A C 1
ATOM 857 O O . THR A 1 103 ? 5.736 -7.149 -1.645 1.00 97.25 103 THR A O 1
ATOM 860 N N . SER A 1 104 ? 4.028 -8.283 -2.579 1.00 96.56 104 SER A N 1
ATOM 861 C CA . SER A 1 104 ? 4.759 -9.520 -2.880 1.00 96.56 104 SER A CA 1
ATOM 862 C C . SER A 1 104 ? 4.168 -10.168 -4.130 1.00 96.56 104 SER A C 1
ATOM 864 O O . SER A 1 104 ? 2.966 -10.413 -4.201 1.00 96.56 104 SER A O 1
ATOM 866 N N . SER A 1 105 ? 5.004 -10.404 -5.145 1.00 91.75 105 SER A N 1
ATOM 867 C CA . SER A 1 105 ? 4.525 -10.797 -6.477 1.00 91.75 105 SER A CA 1
ATOM 868 C C . SER A 1 105 ? 5.482 -11.688 -7.276 1.00 91.75 105 SER A C 1
ATOM 870 O O . SER A 1 105 ? 5.305 -11.821 -8.483 1.00 91.75 105 SER A O 1
ATOM 872 N N . GLY A 1 106 ? 6.506 -12.275 -6.657 1.00 91.12 106 GLY A N 1
ATOM 873 C CA . GLY A 1 106 ? 7.574 -12.969 -7.388 1.00 91.12 106 GLY A CA 1
ATOM 874 C C . GLY A 1 106 ? 7.415 -14.483 -7.534 1.00 91.12 106 GLY A C 1
ATOM 875 O O . GLY A 1 106 ? 8.413 -15.144 -7.780 1.00 91.12 106 GLY A O 1
ATOM 876 N N . LEU A 1 107 ? 6.242 -15.079 -7.299 1.00 92.50 107 LEU A N 1
ATOM 877 C CA . LEU A 1 107 ? 6.163 -16.536 -7.104 1.00 92.50 107 LEU A CA 1
ATOM 878 C C . LEU A 1 107 ? 6.516 -17.354 -8.360 1.00 92.50 107 LEU A C 1
ATOM 880 O O . LEU A 1 107 ? 7.184 -18.378 -8.250 1.00 92.50 107 LEU A O 1
ATOM 884 N N . SER A 1 108 ? 6.065 -16.922 -9.541 1.00 90.75 108 SER A N 1
ATOM 885 C CA . SER A 1 108 ? 6.318 -17.618 -10.814 1.00 90.75 108 SER A CA 1
ATOM 886 C C . SER A 1 108 ? 7.419 -16.968 -11.648 1.00 90.75 108 SER A C 1
ATOM 888 O O . SER A 1 108 ? 8.200 -17.670 -12.282 1.00 90.75 108 SER A O 1
ATOM 890 N N . HIS A 1 109 ? 7.462 -15.636 -11.657 1.00 92.88 109 HIS A N 1
ATOM 891 C CA . HIS A 1 109 ? 8.412 -14.827 -12.414 1.00 92.88 109 HIS A CA 1
ATOM 892 C C . HIS A 1 109 ? 8.738 -13.554 -11.637 1.00 92.88 109 HIS A C 1
ATOM 894 O O . HIS A 1 109 ? 7.957 -13.093 -10.800 1.00 92.88 109 HIS A O 1
ATOM 900 N N . THR A 1 110 ? 9.882 -12.970 -11.953 1.00 93.12 110 THR A N 1
ATOM 901 C CA . THR A 1 110 ? 10.393 -11.727 -11.388 1.00 93.12 110 THR A CA 1
ATOM 902 C C . THR A 1 110 ? 10.613 -10.694 -12.486 1.00 93.12 110 THR A C 1
ATOM 904 O O . THR A 1 110 ? 10.767 -11.041 -13.655 1.00 93.12 110 THR A O 1
ATOM 907 N N . GLN A 1 111 ? 10.705 -9.411 -12.131 1.00 89.19 111 GLN A N 1
ATOM 908 C CA . GLN A 1 111 ? 11.043 -8.376 -13.118 1.00 89.19 111 GLN A CA 1
ATOM 909 C C . GLN A 1 111 ? 12.398 -8.639 -13.812 1.00 89.19 111 GLN A C 1
ATOM 911 O O . GLN A 1 111 ? 12.586 -8.260 -14.967 1.00 89.19 111 GLN A O 1
ATOM 916 N N . ALA A 1 112 ? 13.324 -9.333 -13.139 1.00 87.88 112 ALA A N 1
ATOM 917 C CA . ALA A 1 112 ? 14.620 -9.706 -13.702 1.00 87.88 112 ALA A CA 1
ATOM 918 C C . ALA A 1 112 ? 14.510 -10.707 -14.868 1.00 87.88 112 ALA A C 1
ATOM 920 O O . ALA A 1 112 ? 15.392 -10.722 -15.725 1.00 87.88 112 ALA A O 1
ATOM 921 N N . ASP A 1 113 ? 13.424 -11.484 -14.948 1.00 88.88 113 ASP A N 1
ATOM 922 C CA . ASP A 1 113 ? 13.180 -12.422 -16.053 1.00 88.88 113 ASP A CA 1
ATOM 923 C C . ASP A 1 113 ? 12.762 -11.702 -17.345 1.00 88.88 113 ASP A C 1
ATOM 925 O O . ASP A 1 113 ? 12.982 -12.205 -18.446 1.00 88.88 113 ASP A O 1
ATOM 929 N N . PHE A 1 114 ? 12.174 -10.510 -17.219 1.00 85.19 114 PHE A N 1
ATOM 930 C CA . PHE A 1 114 ? 11.687 -9.719 -18.352 1.00 85.19 114 PHE A CA 1
ATOM 931 C C . PHE A 1 114 ? 12.687 -8.657 -18.804 1.00 85.19 114 PHE A C 1
ATOM 933 O O . PHE A 1 114 ? 12.655 -8.233 -19.960 1.00 85.19 114 PHE A O 1
ATOM 940 N N . GLN A 1 115 ? 13.565 -8.206 -17.904 1.00 80.19 115 GLN A N 1
ATOM 941 C CA . GLN A 1 115 ? 14.441 -7.078 -18.172 1.00 80.19 115 GLN A CA 1
ATOM 942 C C . GLN A 1 115 ? 15.799 -7.186 -17.472 1.00 80.19 115 GLN A C 1
ATOM 944 O O . GLN A 1 115 ? 15.913 -7.186 -16.244 1.00 80.19 115 GLN A O 1
ATOM 94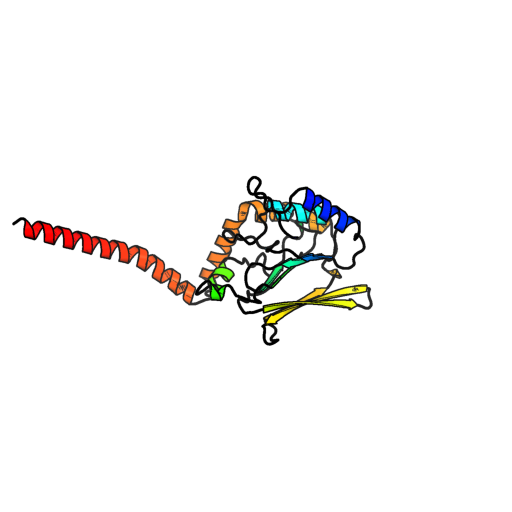9 N N . ILE A 1 116 ? 16.863 -7.148 -18.279 1.00 75.44 116 ILE A N 1
ATOM 950 C CA . ILE A 1 116 ? 18.236 -7.012 -17.787 1.00 75.44 116 ILE A CA 1
ATOM 951 C C . ILE A 1 116 ? 18.384 -5.641 -17.115 1.00 75.44 116 ILE A C 1
ATOM 953 O O . ILE A 1 116 ? 18.111 -4.611 -17.726 1.00 75.44 116 ILE A O 1
ATOM 957 N N . GLY A 1 117 ? 18.848 -5.624 -15.863 1.00 72.31 117 GLY A N 1
ATOM 958 C CA . GLY A 1 117 ? 19.028 -4.381 -15.107 1.00 72.31 117 GLY A CA 1
ATOM 959 C C . GLY A 1 117 ? 17.740 -3.816 -14.498 1.00 72.31 117 GLY A C 1
ATOM 960 O O . GLY A 1 117 ? 17.702 -2.630 -14.179 1.00 72.31 117 GLY A O 1
ATOM 961 N N . ALA A 1 118 ? 16.715 -4.651 -14.295 1.00 75.75 118 ALA A N 1
ATOM 962 C CA . ALA A 1 118 ? 15.468 -4.270 -13.632 1.00 75.75 118 ALA A CA 1
ATOM 963 C C . ALA A 1 118 ? 15.668 -3.593 -12.261 1.00 75.75 118 ALA A C 1
ATOM 965 O O . ALA A 1 118 ? 14.948 -2.658 -11.930 1.00 75.75 118 ALA A O 1
ATOM 966 N N . THR A 1 119 ? 16.648 -4.034 -11.462 1.00 76.75 119 THR A N 1
ATOM 967 C CA . THR A 1 119 ? 16.840 -3.520 -10.094 1.00 76.75 119 THR A CA 1
ATOM 968 C C . THR A 1 119 ? 17.224 -2.035 -10.061 1.00 76.75 119 THR A C 1
ATOM 970 O O . THR A 1 119 ? 16.469 -1.271 -9.464 1.00 76.75 119 THR A O 1
ATOM 973 N N . PRO A 1 120 ? 18.300 -1.573 -10.739 1.00 76.31 120 PRO A N 1
ATOM 974 C CA . PRO A 1 120 ? 18.622 -0.144 -10.801 1.00 76.31 120 PRO A CA 1
ATOM 975 C C . PRO A 1 120 ? 17.484 0.740 -11.325 1.00 76.31 120 PRO A C 1
ATOM 977 O O . PRO A 1 120 ? 17.300 1.856 -10.845 1.00 76.31 120 PRO A O 1
ATOM 980 N N . GLU A 1 121 ? 16.723 0.265 -12.316 1.00 77.56 121 GLU A N 1
ATOM 981 C CA . GLU A 1 121 ? 15.595 1.031 -12.850 1.00 77.56 121 GLU A CA 1
ATOM 982 C C . GLU A 1 121 ? 14.463 1.140 -11.831 1.00 77.56 121 GLU A C 1
ATOM 984 O O . GLU A 1 121 ? 13.974 2.237 -11.565 1.00 77.56 121 GLU A O 1
ATOM 989 N N . MET A 1 122 ? 14.067 0.028 -11.218 1.00 80.38 122 MET A N 1
ATOM 990 C CA . MET A 1 122 ? 12.980 0.049 -10.247 1.00 80.38 122 MET A CA 1
ATOM 991 C C . MET A 1 122 ? 13.364 0.831 -8.988 1.00 80.38 122 MET A C 1
ATOM 993 O O . MET A 1 122 ? 12.547 1.605 -8.501 1.00 80.38 122 MET A O 1
ATOM 997 N N . GLU A 1 123 ? 14.612 0.752 -8.518 1.00 78.88 123 GLU A N 1
ATOM 998 C CA . GLU A 1 123 ? 15.121 1.599 -7.424 1.00 78.88 123 GLU A CA 1
ATOM 999 C C . GLU A 1 123 ? 15.055 3.100 -7.747 1.00 78.88 123 GLU A C 1
ATOM 1001 O O . GLU A 1 123 ? 14.824 3.937 -6.864 1.00 78.88 123 GLU A O 1
ATOM 1006 N N . LEU A 1 124 ? 15.244 3.460 -9.018 1.00 77.19 124 LEU A N 1
ATOM 1007 C CA . LEU A 1 124 ? 15.108 4.832 -9.491 1.00 77.19 124 LEU A CA 1
ATOM 1008 C C . LEU A 1 124 ? 13.639 5.274 -9.550 1.00 77.19 124 LEU A C 1
ATOM 1010 O O . LEU A 1 124 ? 13.333 6.431 -9.259 1.00 77.19 124 LEU A O 1
ATOM 1014 N N . LEU A 1 125 ? 12.729 4.370 -9.912 1.00 77.50 125 LEU A N 1
ATOM 1015 C CA . LEU A 1 125 ? 11.293 4.646 -10.003 1.00 77.50 125 LEU A CA 1
ATOM 1016 C C . LEU A 1 125 ? 10.601 4.635 -8.630 1.00 77.50 125 LEU A C 1
ATOM 1018 O O . LEU A 1 125 ? 9.620 5.349 -8.424 1.00 77.50 125 LEU A O 1
ATOM 1022 N N . THR A 1 126 ? 11.108 3.873 -7.659 1.00 78.31 126 THR A N 1
ATOM 1023 C CA . THR A 1 126 ? 10.539 3.784 -6.309 1.00 78.31 126 THR A CA 1
ATOM 1024 C C . THR A 1 126 ? 11.088 4.885 -5.401 1.00 78.31 126 THR A C 1
ATOM 1026 O O . THR A 1 126 ? 12.127 4.731 -4.757 1.00 78.31 126 THR A O 1
ATOM 1029 N N . HIS A 1 127 ? 10.393 6.020 -5.314 1.00 81.38 127 HIS A N 1
ATOM 1030 C CA . HIS A 1 127 ? 10.844 7.124 -4.462 1.00 81.38 127 HIS A CA 1
ATOM 1031 C C . HIS A 1 127 ? 10.816 6.749 -2.959 1.00 81.38 127 HIS A C 1
ATOM 1033 O O . HIS A 1 127 ? 9.766 6.317 -2.474 1.00 81.38 127 HIS A O 1
ATOM 1039 N N . PRO A 1 128 ? 11.854 7.087 -2.160 1.00 83.06 128 PRO A N 1
ATOM 1040 C CA . PRO A 1 128 ? 11.906 6.947 -0.691 1.00 83.06 128 PRO A CA 1
ATOM 1041 C C . PRO A 1 128 ? 10.795 7.655 0.091 1.00 83.06 128 PRO A C 1
ATOM 1043 O O . PRO A 1 128 ? 10.735 7.602 1.319 1.00 83.06 128 PRO A O 1
ATOM 1046 N N . PHE A 1 129 ? 9.942 8.401 -0.605 1.00 84.31 129 PHE A N 1
ATOM 1047 C CA . PHE A 1 129 ? 8.784 9.052 -0.014 1.00 84.31 129 PHE A CA 1
ATOM 1048 C C . PHE A 1 129 ? 7.671 8.027 0.217 1.00 84.31 129 PHE A C 1
ATOM 1050 O O . PHE A 1 129 ? 6.928 8.159 1.187 1.00 84.31 129 PHE A O 1
ATOM 1057 N N . TRP A 1 130 ? 7.614 7.001 -0.640 1.00 86.81 130 TRP A N 1
ATOM 1058 C CA . TRP A 1 130 ? 6.615 5.940 -0.622 1.00 86.81 130 TRP A CA 1
ATOM 1059 C C . TRP A 1 130 ? 7.147 4.604 -0.109 1.00 86.81 130 TRP A C 1
ATOM 1061 O O . TRP A 1 130 ? 6.347 3.713 0.136 1.00 86.81 130 TRP A O 1
ATOM 1071 N N . THR A 1 131 ? 8.462 4.425 0.023 1.00 90.88 131 THR A N 1
ATOM 1072 C CA . THR A 1 131 ? 9.061 3.130 0.375 1.00 90.88 131 THR A CA 1
ATOM 1073 C C . THR A 1 131 ? 9.554 3.079 1.817 1.00 90.88 131 THR A C 1
ATOM 1075 O O . THR A 1 131 ? 9.955 4.086 2.407 1.00 90.88 131 THR A O 1
ATOM 1078 N N . GLU A 1 132 ? 9.530 1.873 2.376 1.00 94.06 132 GLU A N 1
ATOM 1079 C CA . GLU A 1 132 ? 10.021 1.541 3.720 1.00 94.06 132 GLU A CA 1
ATOM 1080 C C . GLU A 1 132 ? 11.101 0.456 3.702 1.00 94.06 132 GLU A C 1
ATOM 1082 O O . GLU A 1 132 ? 11.716 0.174 4.727 1.00 94.06 132 GLU A O 1
ATOM 1087 N N . SER A 1 133 ? 11.352 -0.142 2.538 1.00 94.00 133 SER A N 1
ATOM 1088 C CA . SER A 1 133 ? 12.411 -1.121 2.335 1.00 94.00 133 SER A CA 1
ATOM 1089 C C . SER A 1 133 ? 13.058 -0.957 0.968 1.00 94.00 133 SER A C 1
ATOM 1091 O O . SER A 1 133 ? 12.485 -0.354 0.053 1.00 94.00 133 SER A O 1
ATOM 1093 N N . ASP A 1 134 ? 14.219 -1.583 0.810 1.00 91.31 134 ASP A N 1
ATOM 1094 C CA . ASP A 1 134 ? 14.771 -1.852 -0.511 1.00 91.31 134 ASP A CA 1
ATOM 1095 C C . ASP A 1 134 ? 13.838 -2.786 -1.294 1.00 91.31 134 ASP A C 1
ATOM 1097 O O . ASP A 1 134 ? 13.070 -3.566 -0.714 1.00 91.31 134 ASP A O 1
ATOM 1101 N N . ILE A 1 135 ? 13.907 -2.696 -2.618 1.00 91.50 135 ILE A N 1
ATOM 1102 C CA . ILE A 1 135 ? 13.175 -3.580 -3.520 1.00 91.50 135 ILE A CA 1
ATOM 1103 C C . ILE A 1 135 ? 13.872 -4.942 -3.606 1.00 91.50 135 ILE A C 1
ATOM 1105 O O . ILE A 1 135 ? 15.099 -5.025 -3.682 1.00 91.50 135 ILE A O 1
ATOM 1109 N N . LYS A 1 136 ? 13.100 -6.033 -3.598 1.00 94.38 136 LYS A N 1
ATOM 1110 C CA . LYS A 1 136 ? 13.612 -7.400 -3.770 1.00 94.38 136 LYS A CA 1
ATOM 1111 C C . LYS A 1 136 ? 13.033 -8.017 -5.037 1.00 94.38 136 LYS A C 1
ATOM 1113 O O . LYS A 1 136 ? 11.891 -8.474 -5.054 1.00 94.38 136 LYS A O 1
ATOM 1118 N N . ILE A 1 137 ? 13.841 -8.036 -6.095 1.00 93.12 137 ILE A N 1
ATOM 1119 C CA . ILE A 1 137 ? 13.514 -8.660 -7.386 1.00 93.12 137 ILE A CA 1
ATOM 1120 C C . ILE A 1 137 ? 14.062 -10.092 -7.396 1.00 93.12 137 ILE A C 1
ATOM 1122 O O . ILE A 1 137 ? 15.025 -10.411 -8.084 1.00 93.12 137 ILE A O 1
ATOM 1126 N N . LEU A 1 138 ? 13.486 -10.930 -6.540 1.00 93.06 138 LEU A N 1
ATOM 1127 C CA . LEU A 1 138 ? 13.799 -12.353 -6.399 1.00 93.06 138 LEU A CA 1
ATOM 1128 C C . LEU A 1 138 ? 12.488 -13.138 -6.322 1.00 93.06 138 LEU A C 1
ATOM 1130 O O . LEU A 1 138 ? 11.471 -12.541 -5.943 1.00 93.06 138 LEU A O 1
ATOM 1134 N N . PRO A 1 139 ? 12.477 -14.444 -6.648 1.00 96.25 139 PRO A N 1
ATOM 1135 C CA . PRO A 1 139 ? 11.286 -15.254 -6.475 1.00 96.25 139 PRO A CA 1
ATOM 1136 C C . PRO A 1 139 ? 10.806 -15.194 -5.027 1.00 96.25 139 PRO A C 1
ATOM 1138 O O . PRO A 1 139 ? 11.603 -15.412 -4.118 1.00 96.25 139 PRO A O 1
ATOM 1141 N N . ASN A 1 140 ? 9.540 -14.837 -4.800 1.00 96.81 140 ASN A N 1
ATOM 1142 C CA . ASN A 1 140 ? 9.052 -14.543 -3.452 1.00 96.81 140 ASN A CA 1
ATOM 1143 C C . ASN A 1 140 ? 7.558 -14.799 -3.241 1.00 96.81 140 ASN A C 1
ATOM 1145 O O . ASN A 1 140 ? 6.772 -14.776 -4.190 1.00 96.81 140 ASN A O 1
ATOM 1149 N N . PHE A 1 141 ? 7.182 -14.957 -1.973 1.00 97.31 141 PHE A N 1
ATOM 1150 C CA . PHE A 1 141 ? 5.805 -14.919 -1.484 1.00 97.31 141 PHE A CA 1
ATOM 1151 C C . PHE A 1 141 ? 5.723 -14.178 -0.141 1.00 97.31 141 PHE A C 1
ATOM 1153 O O . PHE A 1 141 ? 6.713 -14.061 0.583 1.00 97.31 141 PHE A O 1
ATOM 1160 N N . GLY A 1 142 ? 4.541 -13.656 0.183 1.00 97.31 142 GLY A N 1
ATOM 1161 C CA . GLY A 1 142 ? 4.303 -12.877 1.394 1.00 97.31 142 GLY A CA 1
ATOM 1162 C C . GLY A 1 142 ? 3.542 -13.654 2.463 1.00 97.31 142 GLY A C 1
ATOM 1163 O O . GLY A 1 142 ? 2.607 -14.390 2.155 1.00 97.31 142 GLY A O 1
ATOM 1164 N N . GLN A 1 143 ? 3.914 -13.432 3.719 1.00 98.06 143 GLN A N 1
ATOM 1165 C CA . GLN A 1 143 ? 3.242 -13.924 4.916 1.00 98.06 143 GLN A CA 1
ATOM 1166 C C . GLN A 1 143 ? 2.868 -12.749 5.822 1.00 98.06 143 GLN A C 1
ATOM 1168 O O . GLN A 1 143 ? 3.629 -11.787 5.962 1.00 98.06 143 GLN A O 1
ATOM 1173 N N . VAL A 1 144 ? 1.681 -12.839 6.420 1.00 98.25 144 VAL A N 1
ATOM 1174 C CA . VAL A 1 144 ? 1.179 -11.900 7.425 1.00 98.25 144 VAL A CA 1
ATOM 1175 C C . VAL A 1 144 ? 0.749 -12.715 8.635 1.00 98.25 144 VAL A C 1
ATOM 1177 O O . VAL A 1 144 ? -0.306 -13.349 8.591 1.00 98.25 144 VAL A O 1
ATOM 1180 N N . ASP A 1 145 ? 1.551 -12.690 9.694 1.00 98.12 145 ASP A N 1
ATOM 1181 C CA . ASP A 1 145 ? 1.159 -13.254 10.987 1.00 98.12 145 ASP A CA 1
ATOM 1182 C C . ASP A 1 145 ? 0.520 -12.164 11.846 1.00 98.12 145 ASP A C 1
ATOM 1184 O O . ASP A 1 145 ? 0.889 -10.988 11.767 1.00 98.12 145 ASP A O 1
ATOM 1188 N N . ILE A 1 146 ? -0.489 -12.547 12.624 1.00 97.50 146 ILE A N 1
ATOM 1189 C CA . ILE A 1 146 ? -1.327 -11.626 13.391 1.00 97.50 146 ILE A CA 1
ATOM 1190 C C . ILE A 1 146 ? -1.376 -12.116 14.830 1.00 97.50 146 ILE A C 1
ATOM 1192 O O . ILE A 1 146 ? -2.053 -13.102 15.123 1.00 97.50 146 ILE A O 1
ATOM 1196 N N . ASP A 1 147 ? -0.725 -11.375 15.719 1.00 96.75 147 ASP A N 1
ATOM 1197 C CA . ASP A 1 147 ? -0.650 -11.706 17.135 1.00 96.75 147 ASP A CA 1
ATOM 1198 C C . ASP A 1 147 ? -1.510 -10.746 17.955 1.00 96.75 147 ASP A C 1
ATOM 1200 O O . ASP A 1 147 ? -1.355 -9.525 17.893 1.00 96.75 147 ASP A O 1
ATOM 1204 N N . LEU A 1 148 ? -2.437 -11.302 18.741 1.00 95.38 148 LEU A N 1
ATOM 1205 C CA . LEU A 1 148 ? -3.225 -10.543 19.709 1.00 95.38 148 LEU A CA 1
ATOM 1206 C C . LEU A 1 148 ? -2.444 -10.421 21.019 1.00 95.38 148 LEU A C 1
ATOM 1208 O O . LEU A 1 148 ? -2.149 -11.421 21.675 1.00 95.38 148 LEU A O 1
ATOM 1212 N N . LEU A 1 149 ? -2.149 -9.189 21.418 1.00 94.06 149 LEU A N 1
ATOM 1213 C CA . LEU A 1 149 ? -1.408 -8.887 22.635 1.00 94.06 149 LEU A CA 1
ATOM 1214 C C . LEU A 1 149 ? -2.335 -8.788 23.854 1.00 94.06 149 LEU A C 1
ATOM 1216 O O . LEU A 1 149 ? -3.551 -8.624 23.746 1.00 94.06 149 LEU A O 1
ATOM 1220 N N . THR A 1 150 ? -1.740 -8.846 25.047 1.00 91.69 150 THR A N 1
ATOM 1221 C CA . THR A 1 150 ? -2.457 -8.830 26.337 1.00 91.69 150 THR A CA 1
ATOM 1222 C C . THR A 1 150 ? -3.247 -7.548 26.599 1.00 91.69 150 THR A C 1
ATOM 1224 O O . THR A 1 150 ? -4.185 -7.555 27.391 1.00 91.69 150 THR A O 1
ATOM 1227 N N . ASP A 1 151 ? -2.893 -6.450 25.937 1.00 89.88 151 ASP A N 1
ATOM 1228 C CA . ASP A 1 151 ? -3.577 -5.159 26.024 1.00 89.88 151 ASP A CA 1
ATOM 1229 C C . ASP A 1 151 ? -4.601 -4.935 24.896 1.00 89.88 151 ASP A C 1
ATOM 1231 O O . ASP A 1 151 ? -5.033 -3.803 24.664 1.00 89.88 151 ASP A O 1
ATOM 1235 N N . ASN A 1 152 ? -4.982 -6.006 24.191 1.00 86.19 152 ASN A N 1
ATOM 1236 C CA . ASN A 1 152 ? -5.856 -6.020 23.015 1.00 86.19 152 ASN A CA 1
ATOM 1237 C C . ASN A 1 152 ? -5.321 -5.252 21.793 1.00 86.19 152 ASN A C 1
ATOM 1239 O O . ASN A 1 152 ? -6.061 -5.074 20.819 1.00 86.19 152 ASN A O 1
ATOM 1243 N N . SER A 1 153 ? -4.066 -4.791 21.806 1.00 92.19 153 SER A N 1
ATOM 1244 C CA . SER A 1 153 ? -3.404 -4.366 20.572 1.00 92.19 153 SER A CA 1
ATOM 1245 C C . SER A 1 153 ? -2.951 -5.577 19.757 1.00 92.19 153 SER A C 1
ATOM 1247 O O . SER A 1 153 ? -2.889 -6.694 20.265 1.00 92.19 153 SER A O 1
ATOM 1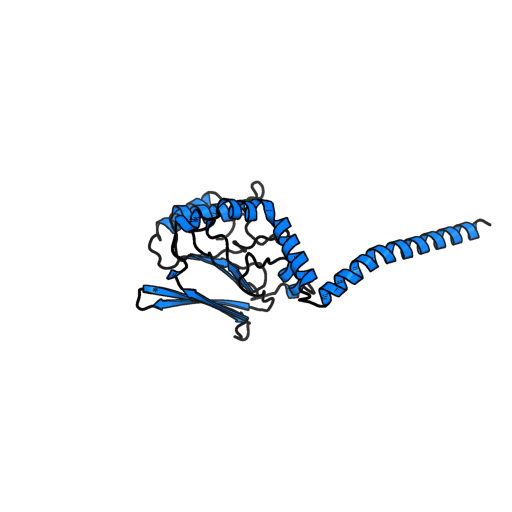249 N N . ILE A 1 154 ? -2.710 -5.366 18.467 1.00 96.25 154 ILE A N 1
ATOM 1250 C CA . ILE A 1 154 ? -2.314 -6.420 17.538 1.00 96.25 154 ILE A CA 1
ATOM 1251 C C . ILE A 1 154 ? -0.960 -6.068 16.943 1.00 96.25 154 ILE A C 1
ATOM 1253 O O . ILE A 1 154 ? -0.751 -4.929 16.509 1.00 96.25 154 ILE A O 1
ATOM 1257 N N . ASP A 1 155 ? -0.083 -7.062 16.887 1.00 97.62 155 ASP A N 1
ATOM 1258 C CA . ASP A 1 155 ? 1.128 -7.020 16.080 1.00 97.62 155 ASP A CA 1
ATOM 1259 C C . ASP A 1 155 ? 0.887 -7.748 14.756 1.00 97.62 155 ASP A C 1
ATOM 1261 O O . ASP A 1 155 ? 0.372 -8.864 14.707 1.00 97.62 155 ASP A O 1
ATOM 1265 N N . LEU A 1 156 ? 1.221 -7.067 13.662 1.00 98.06 156 LEU A N 1
ATOM 1266 C CA . LEU A 1 156 ? 1.214 -7.609 12.310 1.00 98.06 156 LEU A CA 1
ATOM 1267 C C . LEU A 1 156 ? 2.659 -7.862 11.895 1.00 98.06 156 LEU A C 1
ATOM 1269 O O . LEU A 1 156 ? 3.400 -6.907 11.639 1.00 98.06 156 LEU A O 1
ATOM 1273 N N . HIS A 1 157 ? 3.055 -9.125 11.812 1.00 98.31 157 HIS A N 1
ATOM 1274 C CA . HIS A 1 157 ? 4.372 -9.521 11.330 1.00 98.31 157 HIS A CA 1
ATOM 1275 C C . HIS A 1 157 ? 4.300 -9.754 9.827 1.00 98.31 157 HIS A C 1
ATOM 1277 O O . HIS A 1 157 ? 3.635 -10.672 9.352 1.00 98.31 157 HIS A O 1
ATOM 1283 N N . LEU A 1 158 ? 4.962 -8.886 9.069 1.00 98.56 158 LEU A N 1
ATOM 1284 C CA . LEU A 1 158 ? 4.979 -8.934 7.615 1.00 98.56 158 LEU A CA 1
ATOM 1285 C C . LEU A 1 158 ? 6.317 -9.497 7.172 1.00 98.56 158 LEU A C 1
ATOM 1287 O O . LEU A 1 158 ? 7.354 -8.894 7.455 1.00 98.56 158 LEU A O 1
ATOM 1291 N N . THR A 1 159 ? 6.293 -10.611 6.449 1.00 98.69 159 THR A N 1
ATOM 1292 C CA . THR A 1 159 ? 7.511 -11.271 5.973 1.00 98.69 159 THR A CA 1
ATOM 1293 C C . THR A 1 159 ? 7.376 -11.615 4.500 1.00 98.69 159 THR A C 1
ATOM 1295 O O . THR A 1 159 ? 6.422 -12.273 4.096 1.00 98.69 159 THR A O 1
ATOM 1298 N N . ALA A 1 160 ? 8.330 -11.176 3.682 1.00 98.38 160 ALA A N 1
ATOM 1299 C CA . ALA A 1 160 ? 8.511 -11.693 2.332 1.00 98.38 160 ALA A CA 1
ATOM 1300 C C . ALA A 1 160 ? 9.575 -12.786 2.378 1.00 98.38 160 ALA A C 1
ATOM 1302 O O . ALA A 1 160 ? 10.724 -12.516 2.741 1.00 98.38 160 ALA A O 1
ATOM 1303 N N . PHE A 1 161 ? 9.195 -13.996 1.995 1.00 98.25 161 PHE A N 1
ATOM 1304 C CA . PHE A 1 161 ? 10.095 -15.132 1.880 1.00 98.25 161 PHE A CA 1
ATOM 1305 C C . PHE A 1 161 ? 10.522 -15.327 0.436 1.00 98.25 161 PHE A C 1
ATOM 1307 O O . PHE A 1 161 ? 9.741 -15.082 -0.485 1.00 98.25 161 PHE A O 1
ATOM 1314 N N . GLY A 1 162 ? 11.743 -15.808 0.244 1.00 97.31 162 GLY A N 1
ATOM 1315 C CA . GLY A 1 162 ? 12.132 -16.441 -0.999 1.00 97.31 162 GLY A CA 1
ATOM 1316 C C . GLY A 1 162 ? 11.585 -17.863 -1.085 1.00 97.31 162 GLY A C 1
ATOM 1317 O O . GLY A 1 162 ? 11.087 -18.431 -0.109 1.00 97.31 162 GLY A O 1
ATOM 1318 N N . ILE A 1 163 ? 11.658 -18.458 -2.272 1.00 95.12 163 ILE A N 1
ATOM 1319 C CA . ILE A 1 163 ? 11.092 -19.794 -2.527 1.00 95.12 163 ILE A CA 1
ATOM 1320 C C . ILE A 1 163 ? 11.810 -20.924 -1.767 1.00 95.12 163 ILE A C 1
ATOM 1322 O O . ILE A 1 163 ? 11.300 -22.042 -1.725 1.00 95.12 163 ILE A O 1
ATOM 1326 N N . HIS A 1 164 ? 12.966 -20.648 -1.155 1.00 95.25 164 HIS A N 1
ATOM 1327 C CA . HIS A 1 164 ? 13.709 -21.595 -0.322 1.00 95.25 164 HIS A CA 1
ATOM 1328 C C . HIS A 1 164 ? 13.564 -21.314 1.183 1.00 95.25 164 HIS A C 1
ATOM 1330 O O . HIS A 1 164 ? 14.217 -21.969 1.994 1.00 95.25 164 HIS A O 1
ATOM 1336 N N . GLY A 1 165 ? 12.674 -20.392 1.567 1.00 94.88 165 GLY A N 1
ATOM 1337 C CA . GLY A 1 165 ? 12.382 -20.057 2.962 1.00 94.88 165 GLY A CA 1
ATOM 1338 C C . GLY A 1 165 ? 13.321 -19.015 3.572 1.00 94.88 165 GLY A C 1
ATOM 1339 O O . GLY A 1 165 ? 13.208 -18.711 4.758 1.00 94.88 165 GLY A O 1
ATOM 1340 N N . GLU A 1 166 ? 14.234 -18.439 2.793 1.00 97.06 166 GLU A N 1
ATOM 1341 C CA . GLU A 1 166 ? 15.034 -17.299 3.220 1.00 97.06 166 GLU A CA 1
ATOM 1342 C C . GLU A 1 166 ? 14.166 -16.045 3.385 1.00 97.06 166 GLU A C 1
ATOM 1344 O O . GLU A 1 166 ? 13.239 -15.799 2.615 1.00 97.06 166 GLU A O 1
ATOM 1349 N N . ILE A 1 167 ? 14.472 -15.221 4.383 1.00 98.31 167 ILE A N 1
ATOM 1350 C CA . ILE A 1 167 ? 13.758 -13.962 4.610 1.00 98.31 167 ILE A CA 1
ATOM 1351 C C . ILE A 1 167 ? 14.357 -12.888 3.703 1.00 98.31 167 ILE A C 1
ATOM 1353 O O . ILE A 1 167 ? 15.528 -12.529 3.833 1.00 98.31 167 ILE A O 1
ATOM 1357 N N . LEU A 1 168 ? 13.542 -12.347 2.800 1.00 97.62 168 LEU A N 1
ATOM 1358 C CA . LEU A 1 168 ? 13.932 -11.266 1.895 1.00 97.62 168 LEU A CA 1
ATOM 1359 C C . LEU A 1 168 ? 13.633 -9.891 2.492 1.00 97.62 168 LEU A C 1
ATOM 1361 O O . LEU A 1 168 ? 14.437 -8.968 2.352 1.00 97.62 168 LEU A O 1
ATOM 1365 N N . LEU A 1 169 ? 12.472 -9.757 3.135 1.00 98.12 169 LEU A N 1
ATOM 1366 C CA . LEU A 1 169 ? 12.008 -8.552 3.822 1.00 98.12 169 LEU A CA 1
ATOM 1367 C C . LEU A 1 169 ? 11.237 -8.959 5.072 1.00 98.12 169 LEU A C 1
ATOM 1369 O O . LEU A 1 169 ? 10.476 -9.922 5.032 1.00 98.12 169 LEU A O 1
ATOM 1373 N N . GLN A 1 170 ? 11.376 -8.195 6.152 1.00 98.38 170 GLN A N 1
ATOM 1374 C CA . GLN A 1 170 ? 10.587 -8.403 7.359 1.00 98.38 170 GLN A CA 1
ATOM 1375 C C . GLN A 1 170 ? 10.338 -7.085 8.088 1.00 98.38 170 GLN A C 1
ATOM 1377 O O . GLN A 1 170 ? 11.222 -6.229 8.164 1.00 98.38 170 GLN A O 1
ATOM 1382 N N . THR A 1 171 ? 9.135 -6.911 8.627 1.00 98.12 171 THR A N 1
ATOM 1383 C CA . THR A 1 171 ? 8.810 -5.813 9.541 1.00 98.12 171 THR A CA 1
ATOM 1384 C C . THR A 1 171 ? 7.657 -6.195 10.468 1.00 98.12 171 THR A C 1
ATOM 1386 O O . THR A 1 171 ? 6.913 -7.133 10.188 1.00 98.12 171 THR A O 1
ATOM 1389 N N . THR A 1 172 ? 7.493 -5.451 11.561 1.00 98.00 172 THR A N 1
ATOM 1390 C CA . THR A 1 172 ? 6.387 -5.624 12.511 1.00 98.00 172 THR A CA 1
ATOM 1391 C C . THR A 1 172 ? 5.641 -4.306 12.657 1.00 98.00 172 THR A C 1
ATOM 1393 O O . THR A 1 172 ? 6.249 -3.267 12.933 1.00 98.00 172 THR A O 1
ATOM 1396 N N . LEU A 1 173 ? 4.318 -4.338 12.497 1.00 96.44 173 LEU A N 1
ATOM 1397 C CA . LEU A 1 173 ? 3.447 -3.180 12.674 1.00 96.44 173 LEU A CA 1
ATOM 1398 C C . LEU A 1 173 ? 2.533 -3.391 13.878 1.00 96.44 173 LEU A C 1
ATOM 1400 O O . LEU A 1 173 ? 1.685 -4.274 13.859 1.00 96.44 173 LEU A O 1
ATOM 1404 N N . ASN A 1 174 ? 2.643 -2.524 14.883 1.00 96.00 174 ASN A N 1
ATOM 1405 C CA . ASN A 1 174 ? 1.711 -2.527 16.006 1.00 96.00 174 ASN A CA 1
ATOM 1406 C C . ASN A 1 174 ? 0.499 -1.631 15.710 1.00 96.00 174 ASN A C 1
ATOM 1408 O O . ASN A 1 174 ? 0.657 -0.471 15.319 1.00 96.00 174 ASN A O 1
ATOM 1412 N N . THR A 1 175 ? -0.721 -2.105 15.955 1.00 92.69 175 THR A N 1
ATOM 1413 C CA . THR A 1 175 ? -1.950 -1.349 15.659 1.00 92.69 175 THR A CA 1
ATOM 1414 C C . THR A 1 175 ? -2.085 -0.027 16.417 1.00 92.69 175 THR A C 1
ATOM 1416 O O . THR A 1 175 ? -2.800 0.867 15.962 1.00 92.69 175 THR A O 1
ATOM 1419 N N . LYS A 1 176 ? -1.395 0.180 17.546 1.00 92.81 176 LYS A N 1
ATOM 1420 C CA . LYS A 1 176 ? -1.453 1.455 18.293 1.00 92.81 176 LYS A CA 1
ATOM 1421 C C . LYS A 1 176 ? -1.001 2.652 17.458 1.00 92.81 176 LYS A C 1
ATOM 1423 O O . LYS A 1 176 ? -1.487 3.759 17.670 1.00 92.81 176 LYS A O 1
ATOM 1428 N N . GLN A 1 177 ? -0.110 2.443 16.488 1.00 91.75 177 GLN A N 1
ATOM 1429 C CA . GLN A 1 177 ? 0.368 3.514 15.604 1.00 91.75 177 GLN A CA 1
ATOM 1430 C C . GLN A 1 177 ? -0.526 3.741 14.371 1.00 91.75 177 GLN A C 1
ATOM 1432 O O . GLN A 1 177 ? -0.280 4.667 13.599 1.00 91.75 177 GLN A O 1
ATOM 1437 N N . MET A 1 178 ? -1.549 2.903 14.179 1.00 92.88 178 MET A N 1
ATOM 1438 C CA . MET A 1 178 ? -2.434 2.881 13.007 1.00 92.88 178 MET A CA 1
ATOM 1439 C C . MET A 1 178 ? -3.871 3.289 13.363 1.00 92.88 178 MET A C 1
ATOM 1441 O O . MET A 1 178 ? -4.831 2.883 12.710 1.00 92.88 178 MET A O 1
ATOM 1445 N N . GLN A 1 179 ? -4.022 4.086 14.421 1.00 93.31 179 GLN A N 1
ATOM 1446 C CA . GLN A 1 179 ? -5.317 4.576 14.875 1.00 93.31 179 GLN A CA 1
ATOM 1447 C C . GLN A 1 179 ? -5.758 5.811 14.095 1.00 93.31 179 GLN A C 1
ATOM 1449 O O . GLN A 1 179 ? -4.964 6.725 13.856 1.00 93.31 179 GLN A O 1
ATOM 1454 N N . PHE A 1 180 ? -7.043 5.848 13.741 1.00 93.62 180 PHE A N 1
ATOM 1455 C CA . PHE A 1 180 ? -7.653 6.998 13.097 1.00 93.62 180 PHE A CA 1
ATOM 1456 C C . PHE A 1 180 ? -7.461 8.273 13.933 1.00 93.62 180 PHE A C 1
ATOM 1458 O O . PHE A 1 180 ? -7.720 8.298 15.137 1.00 93.62 180 PHE A O 1
ATOM 1465 N N . ASN A 1 181 ? -7.018 9.347 13.283 1.00 92.19 181 ASN A N 1
ATOM 1466 C CA . ASN A 1 181 ? -6.673 10.613 13.909 1.00 92.19 181 ASN A CA 1
ATOM 1467 C C . ASN A 1 181 ? -7.085 11.798 13.023 1.00 92.19 181 ASN A C 1
ATOM 1469 O O . ASN A 1 181 ? -6.431 12.122 12.033 1.00 92.19 181 ASN A O 1
ATOM 1473 N N . GLU A 1 182 ? -8.135 12.512 13.425 1.00 90.25 182 GLU A N 1
ATOM 1474 C CA . GLU A 1 182 ? -8.653 13.666 12.675 1.00 90.25 182 GLU A CA 1
ATOM 1475 C C . GLU A 1 182 ? -7.635 14.808 12.545 1.00 90.25 182 GLU A C 1
ATOM 1477 O O . GLU A 1 182 ? -7.535 15.432 11.489 1.00 90.25 182 GLU A O 1
ATOM 1482 N N . LYS A 1 183 ? -6.820 15.057 13.579 1.00 87.25 183 LYS A N 1
ATOM 1483 C CA . LYS A 1 183 ? -5.773 16.092 13.526 1.00 87.25 183 LYS A CA 1
ATOM 1484 C C . LYS A 1 183 ? -4.685 15.715 12.526 1.00 87.25 183 LYS A C 1
ATOM 1486 O O . LYS A 1 183 ? -4.245 16.555 11.744 1.00 87.25 183 LYS A O 1
ATOM 1491 N N . GLY A 1 184 ? -4.280 14.445 12.528 1.00 84.25 184 GLY A N 1
ATOM 1492 C CA . GLY A 1 184 ? -3.329 13.906 11.557 1.00 84.25 184 GLY A CA 1
ATOM 1493 C C . GLY A 1 184 ? -3.854 13.996 10.124 1.00 84.25 184 GLY A C 1
ATOM 1494 O O . GLY A 1 184 ? -3.076 14.274 9.216 1.00 84.25 184 GLY A O 1
ATOM 1495 N N . LEU A 1 185 ? -5.167 13.825 9.932 1.00 84.75 185 LEU A N 1
ATOM 1496 C CA . LEU A 1 185 ? -5.819 13.937 8.627 1.00 84.75 185 LEU A CA 1
ATOM 1497 C C . LEU A 1 185 ? -5.804 15.376 8.089 1.00 84.75 185 LEU A C 1
ATOM 1499 O O . LEU A 1 185 ? -5.672 15.585 6.890 1.00 84.75 185 LEU A O 1
ATOM 1503 N N . GLN A 1 186 ? -5.908 16.379 8.959 1.00 83.81 186 GLN A N 1
ATOM 1504 C CA . GLN A 1 186 ? -5.823 17.788 8.557 1.00 83.81 186 GLN A CA 1
ATOM 1505 C C . GLN A 1 186 ? -4.373 18.247 8.340 1.00 83.81 186 GLN A C 1
ATOM 1507 O O . GLN A 1 186 ? -4.109 19.164 7.556 1.00 83.81 186 GLN A O 1
ATOM 1512 N N . GLN A 1 187 ? -3.415 17.606 9.011 1.00 81.00 187 GLN A N 1
ATOM 1513 C CA . GLN A 1 187 ? -2.011 17.985 8.955 1.00 81.00 187 GLN A CA 1
ATOM 1514 C C . GLN A 1 187 ? -1.426 17.767 7.557 1.00 81.00 187 GLN A C 1
ATOM 1516 O O . GLN A 1 187 ? -1.378 16.653 7.040 1.00 81.00 187 GLN A O 1
ATOM 1521 N N . ASN A 1 188 ? -0.924 18.848 6.954 1.00 78.38 188 ASN A N 1
ATOM 1522 C CA . ASN A 1 188 ? -0.288 18.839 5.634 1.00 78.38 188 ASN A CA 1
ATOM 1523 C C . ASN A 1 188 ? -1.152 18.225 4.511 1.00 78.38 188 ASN A C 1
ATOM 1525 O O . ASN A 1 188 ? -0.617 17.891 3.455 1.00 78.38 188 ASN A O 1
ATOM 1529 N N . ALA A 1 189 ? -2.477 18.122 4.688 1.00 81.62 189 ALA A N 1
ATOM 1530 C CA . ALA A 1 189 ? -3.390 17.482 3.736 1.00 81.62 189 ALA A CA 1
ATOM 1531 C C . ALA A 1 189 ? -3.273 18.076 2.325 1.00 81.62 189 ALA A C 1
ATOM 1533 O O . ALA A 1 189 ? -3.171 17.353 1.337 1.00 81.62 189 ALA A O 1
ATOM 1534 N N . LYS A 1 190 ? -3.181 19.411 2.238 1.00 82.19 190 LYS A N 1
ATOM 1535 C CA . LYS A 1 190 ? -3.003 20.130 0.970 1.00 82.19 190 LYS A CA 1
ATOM 1536 C C . LYS A 1 190 ? -1.671 19.797 0.294 1.00 82.19 190 LYS A C 1
ATOM 1538 O O . LYS A 1 190 ? -1.649 19.593 -0.913 1.00 82.19 190 LYS A O 1
ATOM 1543 N N . MET A 1 191 ? -0.578 19.715 1.058 1.00 83.81 191 MET A N 1
ATOM 1544 C CA . MET A 1 191 ? 0.726 19.297 0.529 1.00 83.81 191 MET A CA 1
ATOM 1545 C C . MET A 1 191 ? 0.642 17.864 0.004 1.00 83.81 191 MET A C 1
ATOM 1547 O O . MET A 1 191 ? 1.018 17.613 -1.132 1.00 83.81 191 MET A O 1
ATOM 1551 N N . CYS A 1 192 ? 0.053 16.953 0.775 1.00 81.81 192 CYS A N 1
ATOM 1552 C CA . CYS A 1 192 ? -0.100 15.555 0.388 1.00 81.81 192 CYS A CA 1
ATOM 1553 C C . CYS A 1 192 ? -0.950 15.365 -0.869 1.00 81.81 192 CYS A C 1
ATOM 1555 O O . CYS A 1 192 ? -0.554 14.628 -1.771 1.00 81.81 192 CYS A O 1
ATOM 1557 N N . GLN A 1 193 ? -2.066 16.087 -0.977 1.00 81.75 193 GLN A N 1
ATOM 1558 C CA . GLN A 1 193 ? -2.860 16.130 -2.200 1.00 81.75 193 GLN A CA 1
ATOM 1559 C C . GLN A 1 193 ? -2.018 16.609 -3.391 1.00 81.75 193 GLN A C 1
ATOM 1561 O O . GLN A 1 193 ? -1.990 15.947 -4.422 1.00 81.75 193 GLN A O 1
ATOM 1566 N N . ILE A 1 194 ? -1.304 17.728 -3.249 1.00 81.31 194 ILE A N 1
ATOM 1567 C CA . ILE A 1 194 ? -0.496 18.314 -4.328 1.00 81.31 194 ILE A CA 1
ATOM 1568 C C . ILE A 1 194 ? 0.642 17.376 -4.767 1.00 81.31 194 ILE A C 1
ATOM 1570 O O . ILE A 1 194 ? 0.914 17.264 -5.969 1.00 81.31 194 ILE A O 1
ATOM 1574 N N . THR A 1 195 ? 1.280 16.698 -3.811 1.00 80.19 195 THR A N 1
ATOM 1575 C CA . THR A 1 195 ? 2.358 15.729 -4.041 1.00 80.19 195 THR A CA 1
ATOM 1576 C C . THR A 1 195 ? 1.881 14.577 -4.919 1.00 80.19 195 THR A C 1
ATOM 1578 O O . THR A 1 195 ? 2.517 14.273 -5.927 1.00 80.19 195 THR A O 1
ATOM 1581 N N . HIS A 1 196 ? 0.725 13.998 -4.591 1.00 78.38 196 HIS A N 1
ATOM 1582 C CA . HIS A 1 196 ? 0.140 12.899 -5.353 1.00 78.38 196 HIS A CA 1
ATOM 1583 C C . HIS A 1 196 ? -0.490 13.335 -6.694 1.00 78.38 196 HIS A C 1
ATOM 1585 O O . HIS A 1 196 ? -0.410 12.604 -7.676 1.00 78.38 196 HIS A O 1
ATOM 1591 N N . GLU A 1 197 ? -1.144 14.501 -6.750 1.00 77.38 197 GLU A N 1
ATOM 1592 C CA . GLU A 1 197 ? -1.933 14.935 -7.916 1.00 77.38 197 GLU A CA 1
ATOM 1593 C C . GLU A 1 197 ? -1.067 15.542 -9.031 1.00 77.38 197 GLU A C 1
ATOM 1595 O O . GLU A 1 197 ? -1.370 15.365 -10.208 1.00 77.38 197 GLU A O 1
ATOM 1600 N N . LYS A 1 198 ? -0.009 16.291 -8.679 1.00 73.44 198 LYS A N 1
ATOM 1601 C CA . LYS A 1 198 ? 0.705 17.164 -9.636 1.00 73.44 198 LYS A CA 1
ATOM 1602 C C . LYS A 1 198 ? 2.225 17.018 -9.652 1.00 73.44 198 LYS A C 1
ATOM 1604 O O . LYS A 1 198 ? 2.846 17.404 -10.636 1.00 73.44 198 LYS A O 1
ATOM 1609 N N . HIS A 1 199 ? 2.839 16.495 -8.590 1.00 71.81 199 HIS A N 1
ATOM 1610 C CA . HIS A 1 199 ? 4.297 16.570 -8.408 1.00 71.81 199 HIS A CA 1
ATOM 1611 C C . HIS A 1 199 ? 5.016 15.226 -8.560 1.00 71.81 199 HIS A C 1
ATOM 1613 O O . HIS A 1 199 ? 6.181 15.116 -8.184 1.00 71.81 199 HIS A O 1
ATOM 1619 N N . GLN A 1 200 ? 4.379 14.225 -9.177 1.00 72.25 200 GLN A N 1
ATOM 1620 C CA . GLN A 1 200 ? 5.024 12.941 -9.474 1.00 72.25 200 GLN A CA 1
ATOM 1621 C C . GLN A 1 200 ? 6.348 13.138 -10.237 1.00 72.25 200 GLN A C 1
ATOM 1623 O O . GLN A 1 200 ? 7.361 12.562 -9.852 1.00 72.25 200 GLN A O 1
ATOM 1628 N N . LEU A 1 201 ? 6.385 14.019 -11.247 1.00 73.50 201 LEU A N 1
ATOM 1629 C CA . LEU A 1 201 ? 7.603 14.317 -12.015 1.00 73.50 201 LEU A CA 1
ATOM 1630 C C . LEU A 1 201 ? 8.714 14.945 -11.157 1.00 73.50 201 LEU A C 1
ATOM 1632 O O . LEU A 1 201 ? 9.882 14.612 -11.326 1.00 73.50 201 LEU A O 1
ATOM 1636 N N . ILE A 1 202 ? 8.357 15.834 -10.226 1.00 76.69 202 ILE A N 1
ATOM 1637 C CA . ILE A 1 202 ? 9.323 16.511 -9.347 1.00 76.69 202 ILE A CA 1
ATOM 1638 C C . ILE A 1 202 ? 9.919 15.525 -8.345 1.00 76.69 202 ILE A C 1
ATOM 1640 O O . ILE A 1 202 ? 11.125 15.560 -8.116 1.00 76.69 202 ILE A O 1
ATOM 1644 N N . LEU A 1 203 ? 9.107 14.614 -7.802 1.00 76.69 203 LEU A N 1
ATOM 1645 C CA . LEU A 1 203 ? 9.610 13.513 -6.982 1.00 76.69 203 LEU A CA 1
ATOM 1646 C C . LEU A 1 203 ? 10.597 12.656 -7.784 1.00 76.69 203 LEU A C 1
ATOM 1648 O O . LEU A 1 203 ? 11.718 12.446 -7.340 1.00 76.69 203 LEU A O 1
ATOM 1652 N N . HIS A 1 204 ? 10.240 12.225 -8.995 1.00 74.44 204 HIS A N 1
ATOM 1653 C CA . HIS A 1 204 ? 11.149 11.422 -9.823 1.00 74.44 204 HIS A CA 1
ATOM 1654 C C . HIS A 1 204 ? 12.445 12.169 -10.160 1.00 74.44 204 HIS A C 1
ATOM 1656 O O . HIS A 1 204 ? 13.521 11.581 -10.096 1.00 74.44 204 HIS A O 1
ATOM 1662 N N . LEU A 1 205 ? 12.370 13.469 -10.463 1.00 76.94 205 LEU A N 1
ATOM 1663 C CA . LEU A 1 205 ? 13.558 14.290 -10.690 1.00 76.94 205 LEU A CA 1
ATOM 1664 C C . LEU A 1 205 ? 14.428 14.373 -9.429 1.00 76.94 205 LEU A C 1
ATOM 1666 O O . LEU A 1 205 ? 15.644 14.230 -9.519 1.00 76.94 205 LEU A O 1
ATOM 1670 N N . ALA A 1 206 ? 13.824 14.564 -8.254 1.00 76.75 206 ALA A N 1
ATOM 1671 C CA . ALA A 1 206 ? 14.545 14.584 -6.985 1.00 76.75 206 ALA A CA 1
ATOM 1672 C C . ALA A 1 206 ? 15.226 13.236 -6.702 1.00 76.75 206 ALA A C 1
ATOM 1674 O O . ALA A 1 206 ? 16.400 13.218 -6.338 1.00 76.75 206 ALA A O 1
ATOM 1675 N N . GLN A 1 207 ? 14.532 12.121 -6.937 1.00 77.62 207 GLN A N 1
ATOM 1676 C CA . GLN A 1 207 ? 15.086 10.774 -6.798 1.00 77.62 207 GLN A CA 1
ATOM 1677 C C . GLN A 1 207 ? 16.239 10.531 -7.773 1.00 77.62 207 GLN A C 1
ATOM 1679 O O . GLN A 1 207 ? 17.282 10.017 -7.375 1.00 77.62 207 GLN A O 1
ATOM 1684 N N . PHE A 1 208 ? 16.093 10.956 -9.028 1.00 76.19 208 PHE A N 1
ATOM 1685 C CA . PHE A 1 208 ? 17.160 10.890 -10.020 1.00 76.19 208 PHE A CA 1
ATOM 1686 C C . PHE A 1 208 ? 18.388 11.682 -9.575 1.00 76.19 208 PHE A C 1
ATOM 1688 O O . PHE A 1 208 ? 19.486 11.132 -9.530 1.00 76.19 208 PHE A O 1
ATOM 1695 N N . MET A 1 209 ? 18.207 12.931 -9.144 1.00 74.44 209 MET A N 1
ATOM 1696 C CA . MET A 1 209 ? 19.300 13.755 -8.622 1.00 74.44 209 MET A CA 1
ATOM 1697 C C . MET A 1 209 ? 19.965 13.127 -7.390 1.00 74.44 209 MET A C 1
ATOM 1699 O O . MET A 1 209 ? 21.190 13.137 -7.287 1.00 74.44 209 MET A O 1
ATOM 1703 N N . GLN A 1 210 ? 19.194 12.531 -6.475 1.00 72.75 210 GLN A N 1
ATOM 1704 C CA . GLN A 1 210 ? 19.744 11.805 -5.325 1.00 72.75 210 GLN A CA 1
ATOM 1705 C C . GLN A 1 210 ? 20.566 10.588 -5.750 1.00 72.75 210 GLN A C 1
ATOM 1707 O O . GLN A 1 210 ? 21.624 10.340 -5.175 1.00 72.75 210 GLN A O 1
ATOM 1712 N N . HIS A 1 211 ? 20.122 9.851 -6.766 1.00 70.69 211 HIS A N 1
ATOM 1713 C CA . HIS A 1 211 ? 20.859 8.712 -7.305 1.00 70.69 211 HIS A CA 1
ATOM 1714 C C . HIS A 1 211 ? 22.171 9.134 -7.986 1.00 70.69 211 HIS A C 1
ATOM 1716 O O . HIS A 1 211 ? 23.182 8.447 -7.836 1.00 70.69 211 HIS A O 1
ATOM 1722 N N . LEU A 1 212 ? 22.174 10.282 -8.678 1.00 68.25 212 LEU A N 1
ATOM 1723 C CA . LEU A 1 212 ? 23.373 10.871 -9.284 1.00 68.25 212 LEU A CA 1
ATOM 1724 C C . LEU A 1 212 ? 24.411 11.290 -8.236 1.00 68.25 212 LEU A C 1
ATOM 1726 O O . LEU A 1 212 ? 25.593 11.003 -8.392 1.00 68.25 212 LEU A O 1
ATOM 1730 N N . VAL A 1 213 ? 23.973 11.971 -7.173 1.00 67.94 213 VAL A N 1
ATOM 1731 C CA . VAL A 1 213 ? 24.864 12.517 -6.133 1.00 67.94 213 VAL A CA 1
ATOM 1732 C C . VAL A 1 213 ? 25.304 11.443 -5.137 1.00 67.94 213 VAL A C 1
ATOM 1734 O O . VAL A 1 213 ? 26.419 11.485 -4.627 1.00 67.94 213 VAL A O 1
ATOM 1737 N N . GLY A 1 214 ? 24.435 10.474 -4.848 1.00 62.81 214 GLY A N 1
ATOM 1738 C CA . GLY A 1 214 ? 24.672 9.448 -3.836 1.00 62.81 214 GLY A CA 1
ATOM 1739 C C . GLY A 1 214 ? 25.602 8.311 -4.265 1.00 62.81 214 GLY A C 1
ATOM 1740 O O . GLY A 1 214 ? 25.924 7.487 -3.417 1.00 62.81 214 GLY A O 1
ATOM 1741 N N . PHE A 1 215 ? 25.996 8.228 -5.546 1.00 57.06 215 PHE A N 1
ATOM 1742 C CA . PHE A 1 215 ? 26.860 7.175 -6.114 1.00 57.06 215 PHE A CA 1
ATOM 1743 C C . PHE A 1 215 ? 26.508 5.741 -5.669 1.00 57.06 215 PHE A C 1
ATOM 1745 O O . PHE A 1 215 ? 27.382 4.881 -5.581 1.00 57.06 215 PHE A O 1
ATOM 1752 N N . LYS A 1 216 ? 25.227 5.452 -5.393 1.00 53.97 216 LYS A N 1
ATOM 1753 C CA . LYS A 1 216 ? 24.807 4.147 -4.852 1.00 53.97 216 LYS A CA 1
ATOM 1754 C C . LYS A 1 216 ? 25.084 2.977 -5.803 1.00 53.97 216 LYS A C 1
ATOM 1756 O O . LYS A 1 216 ? 25.152 1.842 -5.348 1.00 53.97 216 LYS A O 1
ATOM 1761 N N . ASN A 1 217 ? 25.273 3.244 -7.098 1.00 55.25 217 ASN A N 1
ATOM 1762 C CA . ASN A 1 217 ? 25.589 2.226 -8.091 1.00 55.25 217 ASN A CA 1
ATOM 1763 C C . ASN A 1 217 ? 26.649 2.738 -9.096 1.00 55.25 217 ASN A C 1
ATOM 1765 O O . ASN A 1 217 ? 26.402 3.740 -9.775 1.00 55.25 217 ASN A O 1
ATOM 1769 N N . PRO A 1 218 ? 27.817 2.076 -9.237 1.00 58.41 218 PRO A N 1
ATOM 1770 C CA . PRO A 1 218 ? 28.858 2.482 -10.188 1.00 58.41 218 PRO A CA 1
ATOM 1771 C C . PRO A 1 218 ? 28.394 2.420 -11.655 1.00 58.41 218 PRO A C 1
ATOM 1773 O O . PRO A 1 218 ? 28.934 3.135 -12.500 1.00 58.41 218 PRO A O 1
ATOM 1776 N N . MET A 1 219 ? 27.346 1.648 -11.965 1.00 54.62 219 MET A N 1
ATOM 1777 C CA . MET A 1 219 ? 26.741 1.621 -13.303 1.00 54.62 219 MET A CA 1
ATOM 1778 C C . MET A 1 219 ? 26.065 2.945 -13.680 1.00 54.62 219 MET A C 1
ATOM 1780 O O . MET A 1 219 ? 26.035 3.296 -14.856 1.00 54.62 219 MET A O 1
ATOM 1784 N N . THR A 1 220 ? 25.573 3.727 -12.715 1.00 56.09 220 THR A N 1
ATOM 1785 C CA . THR A 1 220 ? 24.928 5.030 -12.970 1.00 56.09 220 THR A CA 1
ATOM 1786 C C . THR A 1 220 ? 25.921 6.044 -13.546 1.00 56.09 220 THR A C 1
ATOM 1788 O O . THR A 1 220 ? 25.589 6.800 -14.460 1.00 56.09 220 THR A O 1
ATOM 1791 N N . LEU A 1 221 ? 27.172 5.997 -13.077 1.00 56.47 221 LEU A N 1
ATOM 1792 C CA . LEU A 1 221 ? 28.306 6.739 -13.639 1.00 56.47 221 LEU A CA 1
ATOM 1793 C C . LEU A 1 221 ? 28.603 6.301 -15.078 1.00 56.47 221 LEU A C 1
ATOM 1795 O O . LEU A 1 221 ? 28.837 7.144 -15.941 1.00 56.47 221 LEU A O 1
ATOM 1799 N N . MET A 1 222 ? 28.528 4.997 -15.356 1.00 56.47 222 MET A N 1
ATOM 1800 C CA . MET A 1 222 ? 28.722 4.463 -16.704 1.00 56.47 222 MET A CA 1
ATOM 1801 C C . MET A 1 222 ? 27.614 4.928 -17.659 1.00 56.47 222 MET A C 1
ATOM 1803 O O . MET A 1 222 ? 27.917 5.387 -18.755 1.00 56.47 222 MET A O 1
ATOM 1807 N N . TYR A 1 223 ? 26.341 4.909 -17.250 1.00 58.31 223 TYR A N 1
ATOM 1808 C CA . TYR A 1 223 ? 25.238 5.432 -18.069 1.00 58.31 223 TYR A CA 1
ATOM 1809 C C . TYR A 1 223 ? 25.386 6.933 -18.366 1.00 58.31 223 TYR A C 1
ATOM 1811 O O . TYR A 1 223 ? 25.186 7.347 -19.508 1.00 58.31 223 TYR A O 1
ATOM 1819 N N . LEU A 1 224 ? 25.814 7.737 -17.385 1.00 56.28 224 LEU A N 1
ATOM 1820 C CA . LEU A 1 224 ? 26.128 9.164 -17.568 1.00 56.28 224 LEU A CA 1
ATOM 1821 C C . LEU A 1 224 ? 27.308 9.418 -18.505 1.00 56.28 224 LEU A C 1
ATOM 1823 O O . LEU A 1 224 ? 27.362 10.476 -19.121 1.00 56.28 224 LEU A O 1
ATOM 1827 N N . GLN A 1 225 ? 28.256 8.487 -18.604 1.00 57.38 225 GLN A N 1
ATOM 1828 C CA . GLN A 1 225 ? 29.397 8.598 -19.512 1.00 57.38 225 GLN A CA 1
ATOM 1829 C C . GLN A 1 225 ? 29.040 8.108 -20.923 1.00 57.38 225 GLN A C 1
ATOM 1831 O O . GLN A 1 225 ? 29.388 8.753 -21.911 1.00 57.38 225 GLN A O 1
ATOM 1836 N N . VAL A 1 226 ? 28.299 7.004 -21.036 1.00 58.94 226 VAL A N 1
ATOM 1837 C CA . VAL A 1 226 ? 28.008 6.321 -22.307 1.00 58.94 226 VAL A CA 1
ATOM 1838 C C . VAL A 1 226 ? 26.899 7.012 -23.110 1.00 58.94 226 VAL A C 1
ATOM 1840 O O . VAL A 1 226 ? 26.995 7.077 -24.334 1.00 58.94 226 VAL A O 1
ATOM 1843 N N . LEU A 1 227 ? 25.876 7.585 -22.464 1.00 57.03 227 LEU A N 1
ATOM 1844 C CA . LEU A 1 227 ? 24.799 8.317 -23.152 1.00 57.03 227 LEU A CA 1
ATOM 1845 C C . LEU A 1 227 ? 25.289 9.553 -23.939 1.00 57.03 227 LEU A C 1
ATOM 1847 O O . LEU A 1 227 ? 24.958 9.661 -25.125 1.00 57.03 227 LEU A O 1
ATOM 1851 N N . PRO A 1 228 ? 26.099 10.466 -23.363 1.00 57.72 228 PRO A N 1
ATOM 1852 C CA . PRO A 1 228 ? 26.673 11.569 -24.127 1.00 57.72 228 PRO A CA 1
ATOM 1853 C C . PRO A 1 228 ? 27.670 11.086 -25.186 1.00 57.72 228 PRO A C 1
ATOM 1855 O O . PRO A 1 228 ? 27.694 11.639 -26.282 1.00 57.72 228 PRO A O 1
ATOM 1858 N N . LEU A 1 229 ? 28.432 10.017 -24.923 1.00 56.59 229 LEU A N 1
ATOM 1859 C CA . LEU A 1 229 ? 29.307 9.402 -25.928 1.00 56.59 229 LEU A CA 1
ATOM 1860 C C . LEU A 1 229 ? 28.514 8.888 -27.137 1.00 56.59 229 LEU A C 1
ATOM 1862 O O . LEU A 1 229 ? 28.893 9.175 -28.265 1.00 56.59 229 LEU A O 1
ATOM 1866 N N . GLY A 1 230 ? 27.383 8.208 -26.941 1.00 60.09 230 GLY A N 1
ATOM 1867 C CA . GLY A 1 230 ? 26.514 7.769 -28.039 1.00 60.09 230 GLY A CA 1
ATOM 1868 C C . GLY A 1 230 ? 25.928 8.939 -28.835 1.00 60.09 230 GLY A C 1
ATOM 1869 O O . GLY A 1 230 ? 25.967 8.930 -30.064 1.00 60.09 230 GLY A O 1
ATOM 1870 N N . MET A 1 231 ? 25.461 9.984 -28.146 1.00 63.12 231 MET A N 1
ATOM 1871 C CA . MET A 1 231 ? 24.897 11.186 -28.775 1.00 63.12 231 MET A CA 1
ATOM 1872 C C . MET A 1 231 ? 25.927 12.033 -29.532 1.00 63.12 231 MET A C 1
ATOM 1874 O O . MET A 1 231 ? 25.541 12.796 -30.410 1.00 63.12 231 MET A O 1
ATOM 1878 N N . VAL A 1 232 ? 27.221 11.905 -29.229 1.00 67.25 232 VAL A N 1
ATOM 1879 C CA . VAL A 1 232 ? 28.299 12.634 -29.919 1.00 67.25 232 VAL A CA 1
ATOM 1880 C C . VAL A 1 232 ? 28.963 11.766 -30.992 1.00 67.25 232 VAL A C 1
ATOM 1882 O O . VAL A 1 232 ? 29.149 12.204 -32.125 1.00 67.25 232 VAL A O 1
ATOM 1885 N N . VAL A 1 233 ? 29.288 10.512 -30.681 1.00 69.69 233 VAL A N 1
ATOM 1886 C CA . VAL A 1 233 ? 30.052 9.620 -31.567 1.00 69.69 233 VAL A CA 1
ATOM 1887 C C . VAL A 1 233 ? 29.203 9.115 -32.735 1.00 69.69 233 VAL A C 1
ATOM 1889 O O . VAL A 1 233 ? 29.705 9.044 -33.859 1.00 69.69 233 VAL A O 1
ATOM 1892 N N . LEU A 1 234 ? 27.919 8.805 -32.527 1.00 71.56 234 LEU A N 1
ATOM 1893 C CA . LEU A 1 234 ? 27.042 8.329 -33.605 1.00 71.56 234 LEU A CA 1
ATOM 1894 C C . LEU A 1 234 ? 26.830 9.376 -34.713 1.00 71.56 234 LEU A C 1
ATOM 1896 O O . LEU A 1 234 ? 27.054 9.035 -35.875 1.00 71.56 234 LEU A O 1
ATOM 1900 N N . PRO A 1 235 ? 26.483 10.647 -34.430 1.00 74.50 235 PRO A N 1
ATOM 1901 C CA . PRO A 1 235 ? 26.367 11.649 -35.489 1.00 74.50 235 PRO A CA 1
ATOM 1902 C C . PRO A 1 235 ? 27.704 11.973 -36.167 1.00 74.50 235 PRO A C 1
ATOM 1904 O O . PRO A 1 235 ? 27.718 12.181 -37.379 1.00 74.50 235 PRO A O 1
ATOM 1907 N N . ILE A 1 236 ? 28.834 11.954 -35.447 1.00 78.31 236 ILE A N 1
ATOM 1908 C CA . ILE A 1 236 ? 30.162 12.165 -36.055 1.00 78.31 236 ILE A CA 1
ATOM 1909 C C . ILE A 1 236 ? 30.512 11.021 -37.014 1.00 78.31 236 ILE A C 1
ATOM 1911 O O . ILE A 1 236 ? 30.894 11.262 -38.160 1.00 78.31 236 ILE A O 1
ATOM 1915 N N . THR A 1 237 ? 30.359 9.770 -36.580 1.00 78.75 237 THR A N 1
ATOM 1916 C CA . THR A 1 237 ? 30.658 8.595 -37.417 1.00 78.75 237 THR A CA 1
ATOM 1917 C C . THR A 1 237 ? 29.710 8.494 -38.612 1.00 78.75 237 THR A C 1
ATOM 1919 O O . THR A 1 237 ? 30.157 8.205 -39.725 1.00 78.75 237 THR A O 1
ATOM 1922 N N . PHE A 1 238 ? 28.430 8.826 -38.426 1.00 83.06 238 PHE A N 1
ATOM 1923 C CA . PHE A 1 238 ? 27.454 8.939 -39.509 1.00 83.06 238 PHE A CA 1
ATOM 1924 C C . PHE A 1 238 ? 27.816 10.062 -40.495 1.00 83.06 238 PHE A C 1
ATOM 1926 O O . PHE A 1 238 ? 27.785 9.848 -41.708 1.00 83.06 238 PHE A O 1
ATOM 1933 N N . GLY A 1 239 ? 28.248 11.226 -40.003 1.00 84.38 239 GLY A N 1
ATOM 1934 C CA . GLY A 1 239 ? 28.732 12.335 -40.830 1.00 84.38 239 GLY A CA 1
ATOM 1935 C C . GLY A 1 239 ? 29.953 11.958 -41.675 1.00 84.38 239 GLY A C 1
ATOM 1936 O O . GLY A 1 239 ? 29.968 12.196 -42.883 1.00 84.38 239 GLY A O 1
ATOM 1937 N N . VAL A 1 240 ? 30.944 11.283 -41.080 1.00 85.81 240 VAL A N 1
ATOM 1938 C CA . VAL A 1 240 ? 32.131 10.772 -41.794 1.00 85.81 240 VAL A CA 1
ATOM 1939 C C . VAL A 1 240 ? 31.743 9.731 -42.850 1.00 85.81 240 VAL A C 1
ATOM 1941 O O . VAL A 1 240 ? 32.292 9.738 -43.956 1.00 85.81 240 VAL A O 1
ATOM 1944 N N . TYR A 1 241 ? 30.785 8.852 -42.549 1.00 88.19 241 TYR A N 1
ATOM 1945 C CA . TYR A 1 241 ? 30.271 7.870 -43.505 1.00 88.19 241 TYR A CA 1
ATOM 1946 C C . TYR A 1 241 ? 29.600 8.540 -44.715 1.00 88.19 241 TYR A C 1
ATOM 1948 O O . TYR A 1 241 ? 29.921 8.202 -45.858 1.00 88.19 241 TYR A O 1
ATOM 1956 N N . ILE A 1 242 ? 28.718 9.519 -44.482 1.00 86.69 242 ILE A N 1
ATOM 1957 C CA . ILE A 1 242 ? 28.056 10.291 -45.546 1.00 86.69 242 ILE A CA 1
ATOM 1958 C C . ILE A 1 242 ? 29.096 11.017 -46.406 1.00 86.69 242 ILE A C 1
ATOM 1960 O O . ILE A 1 242 ? 29.052 10.911 -47.632 1.00 86.69 242 ILE A O 1
ATOM 1964 N N . PHE A 1 243 ? 30.072 11.680 -45.782 1.00 86.88 243 PHE A N 1
ATOM 1965 C CA . PHE A 1 243 ? 31.143 12.386 -46.486 1.00 86.88 243 PHE A CA 1
ATOM 1966 C C . PHE A 1 243 ? 31.971 11.446 -47.373 1.00 86.88 243 PHE A C 1
ATOM 1968 O O . PHE A 1 243 ? 32.155 11.717 -48.559 1.00 86.88 243 PHE A O 1
ATOM 1975 N N . ARG A 1 244 ? 32.391 10.284 -46.853 1.00 84.25 244 ARG A N 1
ATOM 1976 C CA . ARG A 1 244 ? 33.104 9.26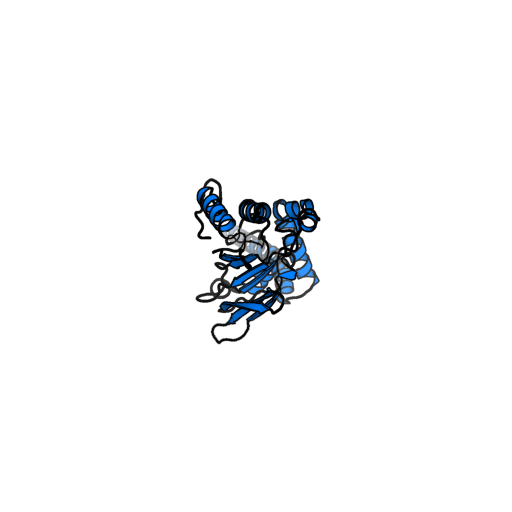3 -47.645 1.00 84.25 244 ARG A CA 1
ATOM 1977 C C . ARG A 1 244 ? 32.283 8.785 -48.839 1.00 84.25 244 ARG A C 1
ATOM 1979 O O . ARG A 1 244 ? 32.823 8.657 -49.936 1.00 84.25 244 ARG A O 1
ATOM 1986 N N . LYS A 1 245 ? 30.984 8.553 -48.649 1.00 82.69 245 LYS A N 1
ATOM 1987 C CA . LYS A 1 245 ? 30.079 8.097 -49.713 1.00 82.69 245 LYS A CA 1
ATOM 1988 C C . LYS A 1 245 ? 29.871 9.168 -50.791 1.00 82.69 245 LYS A C 1
ATOM 1990 O O . LYS A 1 245 ? 29.775 8.831 -51.970 1.00 82.69 245 LYS A O 1
ATOM 1995 N N . LEU A 1 246 ? 29.840 10.445 -50.404 1.00 82.62 246 LEU A N 1
ATOM 1996 C CA . LEU A 1 246 ? 29.784 11.583 -51.326 1.00 82.62 246 LEU A CA 1
ATOM 1997 C C . LEU A 1 246 ? 31.097 11.740 -52.106 1.00 82.62 246 LEU A C 1
ATOM 1999 O O . LEU A 1 246 ? 31.054 11.803 -53.332 1.00 82.62 246 LEU A O 1
ATOM 2003 N N . CYS A 1 247 ? 32.257 11.690 -51.444 1.00 79.50 247 CYS A N 1
ATOM 2004 C CA . CYS A 1 247 ? 33.562 11.722 -52.115 1.00 79.50 247 CYS A CA 1
ATOM 2005 C C . CYS A 1 247 ? 33.734 10.570 -53.113 1.00 79.50 247 CYS A C 1
ATOM 2007 O O . CYS A 1 247 ? 34.171 10.798 -54.237 1.00 79.50 247 CYS A O 1
ATOM 2009 N N . GLN A 1 248 ? 33.341 9.345 -52.750 1.00 80.94 248 GLN A N 1
ATOM 2010 C CA . GLN A 1 248 ? 33.386 8.190 -53.656 1.00 80.94 248 GLN A CA 1
ATOM 2011 C C . GLN A 1 248 ? 32.445 8.329 -54.858 1.00 80.94 248 GLN A C 1
ATOM 2013 O O . GLN A 1 248 ? 32.740 7.791 -55.922 1.00 80.94 248 GLN A O 1
ATOM 2018 N N . ARG A 1 249 ? 31.312 9.027 -54.709 1.00 74.69 249 ARG A N 1
ATOM 2019 C CA . ARG A 1 249 ? 30.429 9.347 -55.837 1.00 74.69 249 ARG A CA 1
ATOM 2020 C C . ARG A 1 249 ? 31.041 10.403 -56.751 1.00 74.69 249 ARG A C 1
ATOM 2022 O O . ARG A 1 249 ? 30.981 10.220 -57.957 1.00 74.69 249 ARG A O 1
ATOM 2029 N N . MET A 1 250 ? 31.665 11.448 -56.206 1.00 69.12 250 MET A N 1
ATOM 2030 C CA . MET A 1 250 ? 32.334 12.473 -57.019 1.00 69.12 250 MET A CA 1
ATOM 2031 C C . MET A 1 250 ? 33.554 11.920 -57.770 1.00 69.12 250 MET A C 1
ATOM 2033 O O . MET A 1 250 ? 33.734 12.229 -58.939 1.00 69.12 250 MET A O 1
ATOM 2037 N N . LEU A 1 251 ? 34.334 11.032 -57.146 1.00 67.56 251 LEU A N 1
ATOM 2038 C CA . LEU A 1 251 ? 35.471 10.342 -57.777 1.00 67.56 251 LEU A CA 1
ATOM 2039 C C . LEU A 1 251 ? 35.076 9.375 -58.906 1.00 67.56 251 LEU A C 1
ATOM 2041 O O . LEU A 1 251 ? 35.944 8.952 -59.654 1.00 67.56 251 LEU A O 1
ATOM 2045 N N . LYS A 1 252 ? 33.796 8.999 -59.019 1.00 65.19 252 LYS A N 1
ATOM 2046 C CA . LYS A 1 252 ? 33.270 8.168 -60.118 1.00 65.19 252 LYS A CA 1
ATOM 2047 C C . LYS A 1 252 ? 32.676 8.988 -61.272 1.00 65.19 252 LYS A C 1
ATOM 2049 O O . LYS A 1 252 ? 32.185 8.392 -62.225 1.00 65.19 252 LYS A O 1
ATOM 2054 N N . ILE A 1 253 ? 32.637 10.317 -61.146 1.00 58.78 253 ILE A N 1
ATOM 2055 C CA . ILE A 1 253 ? 32.051 11.245 -62.130 1.00 58.78 253 ILE A CA 1
ATOM 2056 C C . ILE A 1 253 ? 33.149 12.013 -62.907 1.00 58.78 253 ILE A C 1
ATOM 2058 O O . ILE A 1 253 ? 32.838 12.646 -63.912 1.00 58.78 253 ILE A O 1
ATOM 2062 N N . CYS A 1 254 ? 34.418 11.904 -62.494 1.00 47.50 254 CYS A N 1
ATOM 2063 C CA . CYS A 1 254 ? 35.598 12.270 -63.291 1.00 47.50 254 CYS A CA 1
ATOM 2064 C C . CYS A 1 254 ? 36.192 11.028 -63.961 1.00 47.50 254 CYS A C 1
ATOM 2066 O O . CYS A 1 254 ? 36.761 11.187 -65.061 1.00 47.50 254 CYS A O 1
#

Radius of gyration: 23.74 Å; chains: 1; bounding box: 57×42×90 Å

Sequence (254 aa):
MRFNFDRETNTRLDADQLAWLEKILIRNTHANVTLIGSSIQVIPDYYRVSETFAYKNKRLLFDLLNKYKKSNVLILSGDVHYAQFYSSKCKGFVGGYKLWEFTSSGLSHTQADFQIGATPEMELLTHPFWTESDIKILPNFGQVDIDLLTDNSIDLHLTAFGIHGEILLQTTLNTKQMQFNEKGLQQNAKMCQITHEKHQLILHLAQFMQHLVGFKNPMTLMYLQVLPLGMVVLPITFGVYIFRKLCQRMLKIC

Secondary structure (DSSP, 8-state):
-----BTTTTBSS-HHHHHHHHHHHHHTTT-S-EEEE-SSBSS---SS-SSB--HHHHHHHHHHHHHTT--SEEEEE-SSSSEEEEEES-TTTTTTS-EEEEEE--SS--HHHH-TTHHHHHHHHS-TTTBSS--B-SSEEEEEEEEE-TTS-EEEEEEEEETTS-EEEEEEEEGGGG---HHHHHTTHHHHHHHHHH-HHHHHHHHHHHHHHS---HHHHHHHHHHHHHHHHHHHHHHHHHHHHHHHHHTTT-